Protein AF-A0A7S3X3W8-F1 (afdb_monomer)

Sequence (347 aa):
ASGNVTFPGNADQTTVVTNAFQEPRRARYVRFVVKAWGHCAEPCLRVEVLVAGSEASKIPQQPPAQASSSCVPGSMPVGVQTGVIPDDALTASSVYGEQCAPKLARLHKEGVEGWAPDGGQKESRQEWLQVDLGQELMVVGVQTQGNGECDEYTSEYEVQTSCDLAADFEQVLHASGNVTFPGNADQTTVVTNAFQEPRRARYVRFVVKAWGHCAEPCLRVEVLVAGSEASKIPQQPPAQASSSCVPGSMPVGVQTGVIPDDALTASSVYGEQCAPKLARLHKEGVEGWAPDGGQKESRQEWLQVDLGQELMVVGVQTQGNGECDEYTSEYEVQTSCDLAADFEQVL

Mean predicted aligned error: 14.2 Å

Foldseek 3Di:
DDDFDKDFWDPWFADKDWDFFPAWDWFQKKKWFFFFWDPPFFAFWFKWFKFFLVCVVVQCDVPPLVVPCQPQPQKHWLQLQFCLQPLVQKDWPAFCDPLQGRNQLAAPRAPGFHHAHHPVCVVVLFIKIKGFSVAWFFFWWKKKAGTRPDFAEFQKWFKWFAADPVDDTHTFAWLVRHRMDGIDPTHRDMDITTTVGTDTGRMMMTGGRGIDPPHGYHIRMTIMGRNVCVVVSPDPCVPPCCCNPDPRIDTSQLQRCSQPLVQKDWPAFCDPLQRRNQSHRPRAPGFHHGGHPVCVVVSRIIIMGRSVATGGTGIMMIRGTRPDTIHRRITWMWGHHDPPDDTHTRD

Solvent-accessible surface area (backbone atoms only — not comparable to full-atom values): 17734 Å² total; per-residue (Å²): 134,90,71,86,48,69,44,81,44,28,95,45,20,78,54,74,32,78,47,65,43,84,62,70,40,76,24,19,34,43,32,46,28,42,64,42,44,44,98,89,42,56,51,18,36,8,31,36,46,26,24,39,49,88,45,58,86,68,46,70,56,67,46,79,66,52,72,69,74,51,91,44,83,65,50,32,71,64,25,42,54,55,54,56,40,51,56,86,34,32,41,55,76,51,50,56,45,82,66,18,31,44,65,40,19,23,34,92,46,66,87,34,43,7,23,25,48,23,82,91,50,49,87,70,41,67,40,32,44,34,41,45,66,88,46,78,40,47,34,35,32,37,35,38,21,12,14,40,74,50,82,18,12,27,34,25,28,34,44,31,34,22,74,43,92,92,49,78,68,42,80,42,40,24,61,88,70,36,56,65,37,83,46,27,94,46,22,76,56,75,35,76,47,42,36,58,62,72,39,77,24,18,33,43,32,46,28,40,62,40,41,46,97,93,39,49,53,18,34,8,31,37,46,24,24,38,48,90,43,59,84,68,46,72,59,62,55,87,57,56,76,60,68,50,91,45,82,6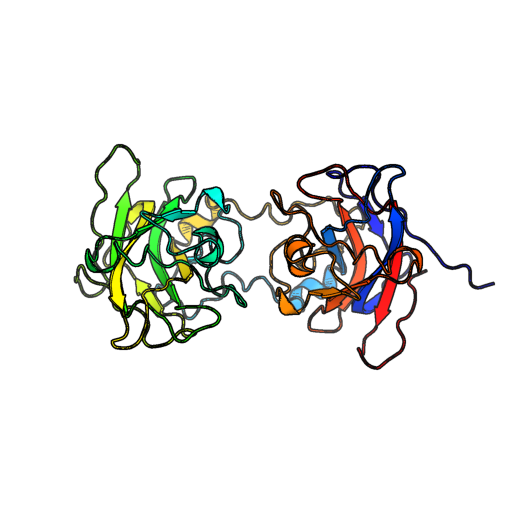8,46,39,75,63,23,44,54,55,52,53,42,52,54,87,35,32,42,56,75,52,50,60,42,83,69,19,31,45,65,44,21,23,37,92,48,69,85,35,45,7,23,24,53,27,82,90,52,49,87,71,43,68,37,33,43,33,41,46,67,88,46,77,40,48,36,35,31,40,36,39,23,14,14,40,73,52,84,19,12,28,32,25,26,31,46,29,36,22,75,46,93,92,52,81,67,44,73,53,101

Structure (mmCIF, N/CA/C/O backbone):
data_AF-A0A7S3X3W8-F1
#
_entry.id   AF-A0A7S3X3W8-F1
#
loop_
_atom_site.group_PDB
_atom_site.id
_atom_site.type_symbol
_atom_site.label_atom_id
_atom_site.label_alt_id
_atom_site.label_comp_id
_atom_site.label_asym_id
_atom_site.label_entity_id
_atom_site.label_seq_id
_atom_site.pdbx_PDB_ins_code
_atom_site.Cartn_x
_atom_site.Cartn_y
_atom_site.Cartn_z
_atom_site.occupancy
_atom_site.B_iso_or_equiv
_atom_site.auth_seq_id
_atom_site.auth_comp_id
_atom_site.auth_asym_id
_atom_site.auth_atom_id
_atom_site.pdbx_PDB_model_num
ATOM 1 N N . ALA A 1 1 ? 16.714 -14.146 -40.079 1.00 32.78 1 ALA A N 1
ATOM 2 C CA . ALA A 1 1 ? 16.989 -12.752 -39.698 1.00 32.78 1 ALA A CA 1
ATOM 3 C C . ALA A 1 1 ? 16.180 -12.488 -38.441 1.00 32.78 1 ALA A C 1
ATOM 5 O O . ALA A 1 1 ? 14.964 -12.411 -38.532 1.00 32.78 1 ALA A O 1
ATOM 6 N N . SER A 1 2 ? 16.829 -12.527 -37.281 1.00 37.44 2 SER A N 1
ATOM 7 C CA . SER A 1 2 ? 16.234 -12.219 -35.980 1.00 37.44 2 SER A CA 1
ATOM 8 C C . SER A 1 2 ? 16.008 -10.710 -35.917 1.00 37.44 2 SER A C 1
ATOM 10 O O . SER A 1 2 ? 16.934 -9.957 -35.627 1.00 37.44 2 SER A O 1
ATOM 12 N N . GLY A 1 3 ? 14.827 -10.260 -36.335 1.00 44.34 3 GLY A N 1
ATOM 13 C CA . GLY A 1 3 ? 14.414 -8.882 -36.100 1.00 44.34 3 GLY A CA 1
ATOM 14 C C . GLY A 1 3 ? 14.073 -8.735 -34.624 1.00 44.34 3 GLY A C 1
ATOM 15 O O . GLY A 1 3 ? 13.311 -9.550 -34.111 1.00 44.34 3 GLY A O 1
ATOM 16 N N . ASN A 1 4 ? 14.648 -7.740 -33.952 1.00 58.91 4 ASN A N 1
ATOM 17 C CA . ASN A 1 4 ? 14.184 -7.333 -32.630 1.00 58.91 4 ASN A CA 1
ATOM 18 C C . ASN A 1 4 ? 12.697 -6.980 -32.740 1.00 58.91 4 ASN A C 1
ATOM 20 O O . ASN A 1 4 ? 12.331 -6.103 -33.525 1.00 58.91 4 ASN A O 1
ATOM 24 N N . VAL A 1 5 ? 11.852 -7.684 -31.991 1.00 76.06 5 VAL A N 1
ATOM 25 C CA . VAL A 1 5 ? 10.419 -7.397 -31.930 1.00 76.06 5 VAL A CA 1
ATOM 26 C C . VAL A 1 5 ? 10.198 -6.365 -30.837 1.00 76.06 5 VAL A C 1
ATOM 28 O O . VAL A 1 5 ? 10.466 -6.621 -29.662 1.00 76.06 5 VAL A O 1
ATOM 31 N N . THR A 1 6 ? 9.735 -5.186 -31.243 1.00 86.81 6 THR A N 1
ATOM 32 C CA . THR A 1 6 ? 9.251 -4.146 -30.339 1.00 86.81 6 THR A CA 1
ATOM 33 C C . THR A 1 6 ? 7.735 -4.237 -30.226 1.00 86.81 6 THR A C 1
ATOM 35 O O . THR A 1 6 ? 7.021 -4.439 -31.210 1.00 86.81 6 THR A O 1
ATOM 38 N N . PHE A 1 7 ? 7.242 -4.099 -29.003 1.00 88.56 7 PHE A N 1
ATOM 39 C CA . PHE A 1 7 ? 5.829 -4.004 -28.696 1.00 88.56 7 PHE A CA 1
ATOM 40 C C . PHE A 1 7 ? 5.400 -2.534 -28.713 1.00 88.56 7 PHE A C 1
ATOM 42 O O . PHE A 1 7 ? 6.119 -1.684 -28.171 1.00 88.56 7 PHE A O 1
ATOM 49 N N . PRO A 1 8 ? 4.233 -2.217 -29.302 1.00 89.50 8 PRO A N 1
ATOM 50 C CA . PRO A 1 8 ? 3.660 -0.888 -29.184 1.00 89.50 8 PRO A CA 1
ATOM 51 C C . PRO A 1 8 ? 3.272 -0.641 -27.725 1.00 89.50 8 PRO A C 1
ATOM 53 O O . PRO A 1 8 ? 2.599 -1.462 -27.096 1.00 89.50 8 PRO A O 1
ATOM 56 N N . GLY A 1 9 ? 3.723 0.484 -27.192 1.00 88.31 9 GLY A N 1
ATOM 57 C CA . GLY A 1 9 ? 3.357 0.980 -25.878 1.00 88.31 9 GLY A CA 1
ATOM 58 C C . GLY A 1 9 ? 2.243 2.008 -25.952 1.00 88.31 9 GLY A C 1
ATOM 59 O O . GLY A 1 9 ? 1.339 1.934 -26.783 1.00 88.31 9 GLY A O 1
ATOM 60 N N . ASN A 1 10 ? 2.301 2.954 -25.031 1.00 90.88 10 ASN A N 1
ATOM 61 C CA . ASN A 1 10 ? 1.254 3.921 -24.774 1.00 90.88 10 ASN A CA 1
ATOM 62 C C . ASN A 1 10 ? 1.359 5.133 -25.716 1.00 90.88 10 ASN A C 1
ATOM 64 O O . ASN A 1 10 ? 2.427 5.453 -26.237 1.00 90.88 10 ASN A O 1
ATOM 68 N N . ALA A 1 11 ? 0.225 5.796 -25.942 1.00 86.38 11 ALA A N 1
ATOM 69 C CA . ALA A 1 11 ? 0.129 7.052 -26.696 1.00 86.38 11 ALA A CA 1
ATOM 70 C C . ALA A 1 11 ? -0.344 8.229 -25.821 1.00 86.38 11 ALA A C 1
ATOM 72 O O . ALA A 1 11 ? -0.460 9.352 -26.308 1.00 86.38 11 ALA A O 1
ATOM 73 N N . ASP A 1 12 ? -0.642 7.947 -24.554 1.00 82.81 12 ASP A N 1
ATOM 74 C CA . ASP A 1 12 ? -1.053 8.879 -23.511 1.00 82.81 12 ASP A CA 1
ATOM 75 C C . ASP A 1 12 ? -0.691 8.282 -22.132 1.00 82.81 12 ASP A C 1
ATOM 77 O O . ASP A 1 12 ? -0.219 7.141 -22.030 1.00 82.81 12 ASP A O 1
ATOM 81 N N . GLN A 1 13 ? -0.923 9.047 -21.066 1.00 81.31 13 GLN A N 1
ATOM 82 C CA . GLN A 1 13 ? -0.591 8.637 -19.699 1.00 81.31 13 GLN A CA 1
ATOM 83 C C . GLN A 1 13 ? -1.588 7.637 -19.063 1.00 81.31 13 GLN A C 1
ATOM 85 O O . GLN A 1 13 ? -1.228 6.907 -18.138 1.00 81.31 13 GLN A O 1
ATOM 9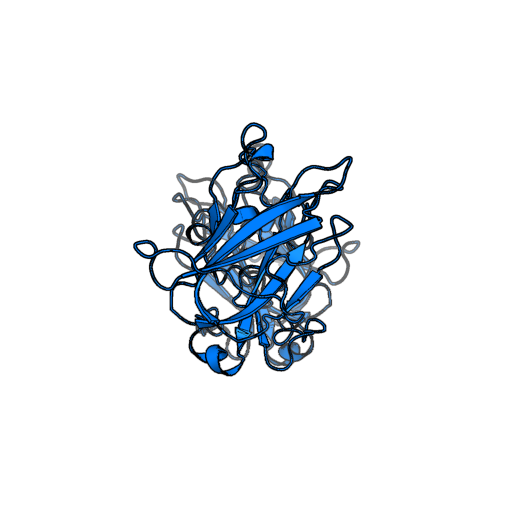0 N N . THR A 1 14 ? -2.849 7.583 -19.519 1.00 78.44 14 THR A N 1
ATOM 91 C CA . THR A 1 14 ? -3.951 6.914 -18.789 1.00 78.44 14 THR A CA 1
ATOM 92 C C . THR A 1 14 ? -4.484 5.647 -19.450 1.00 78.44 14 THR A C 1
ATOM 94 O O . THR A 1 14 ? -5.015 4.778 -18.756 1.00 78.44 14 THR A O 1
ATOM 97 N N . THR A 1 15 ? -4.363 5.497 -20.760 1.00 84.00 15 THR A N 1
ATOM 98 C CA . THR A 1 15 ? -4.892 4.359 -21.505 1.00 84.00 15 THR A CA 1
ATOM 99 C C . THR A 1 15 ? -4.027 3.132 -21.257 1.00 84.00 15 THR A C 1
ATOM 101 O O . THR A 1 15 ? -2.815 3.159 -21.454 1.00 84.00 15 THR A O 1
ATOM 104 N N . VAL A 1 16 ? -4.655 2.023 -20.864 1.00 90.06 16 VAL A N 1
ATOM 105 C CA . VAL A 1 16 ? -3.974 0.729 -20.750 1.00 90.06 16 VAL A CA 1
ATOM 106 C C . VAL A 1 16 ? -3.803 0.115 -22.136 1.00 90.06 16 VAL A C 1
ATOM 108 O O . VAL A 1 16 ? -4.778 -0.116 -22.852 1.00 90.06 16 VAL A O 1
ATOM 111 N N . VAL A 1 17 ? -2.565 -0.214 -22.490 1.00 89.44 17 VAL A N 1
ATOM 112 C CA . VAL A 1 17 ? -2.213 -0.942 -23.711 1.00 89.44 17 VAL A CA 1
ATOM 113 C C . VAL A 1 17 ? -1.927 -2.391 -23.352 1.00 89.44 17 VAL A C 1
ATOM 115 O O . VAL A 1 17 ? -1.202 -2.668 -22.404 1.00 89.44 17 VAL A O 1
ATOM 118 N N . THR A 1 18 ? -2.526 -3.329 -24.086 1.00 91.00 18 THR A N 1
ATOM 119 C CA . THR A 1 18 ? -2.381 -4.772 -23.847 1.00 91.00 18 THR A CA 1
ATOM 120 C C . THR A 1 18 ? -1.711 -5.429 -25.040 1.00 91.00 18 THR A C 1
ATOM 122 O O . THR A 1 18 ? -2.216 -5.320 -26.156 1.00 91.00 18 THR A O 1
ATOM 125 N N . ASN A 1 19 ? -0.633 -6.169 -24.792 1.00 90.50 19 ASN A N 1
ATOM 126 C CA . ASN A 1 19 ? 0.060 -6.951 -25.807 1.00 90.50 19 ASN A CA 1
ATOM 127 C C . ASN A 1 19 ? 0.020 -8.439 -25.447 1.00 90.50 19 ASN A C 1
ATOM 129 O O . ASN A 1 19 ? 0.541 -8.857 -24.413 1.00 90.50 19 ASN A O 1
ATOM 133 N N . ALA A 1 20 ? -0.608 -9.235 -26.315 1.00 88.50 20 ALA A N 1
ATOM 134 C CA . ALA A 1 20 ? -0.589 -10.691 -26.239 1.00 88.50 20 ALA A CA 1
ATOM 135 C C . ALA A 1 20 ? 0.714 -11.224 -26.838 1.00 88.50 20 ALA A C 1
ATOM 137 O O . ALA A 1 20 ? 1.162 -10.733 -27.876 1.00 88.50 20 ALA A O 1
ATOM 138 N N . PHE A 1 21 ? 1.291 -12.259 -26.239 1.00 88.56 21 PHE A N 1
ATOM 139 C CA . PHE A 1 21 ? 2.407 -12.967 -26.858 1.00 88.56 21 PHE A CA 1
ATOM 140 C C . PHE A 1 21 ? 1.878 -13.926 -27.920 1.00 88.56 21 PHE A C 1
ATOM 142 O O . 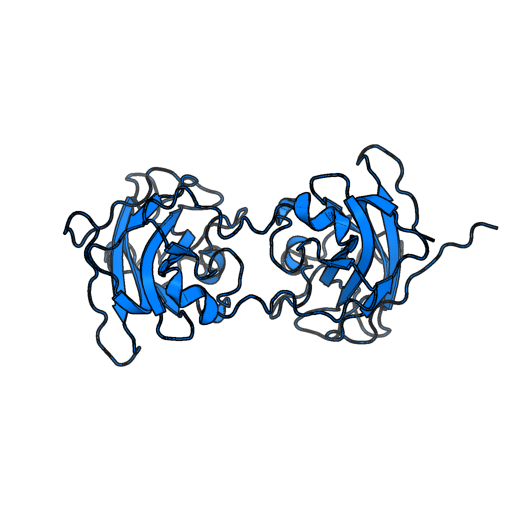PHE A 1 21 ? 0.855 -14.582 -27.714 1.00 88.56 21 PHE A O 1
ATOM 149 N N . GLN A 1 22 ? 2.582 -14.031 -29.050 1.00 82.56 22 GLN A N 1
ATOM 150 C CA . GLN A 1 22 ? 2.231 -15.012 -30.082 1.00 82.56 22 GLN A CA 1
ATOM 151 C C . GLN A 1 22 ? 2.341 -16.439 -29.541 1.00 82.56 22 GLN A C 1
ATOM 153 O O . GLN A 1 22 ? 1.486 -17.282 -29.811 1.00 82.56 22 GLN A O 1
ATOM 158 N N . GLU A 1 23 ? 3.376 -16.684 -28.737 1.00 83.25 23 GLU A N 1
ATOM 159 C CA . GLU A 1 23 ? 3.596 -17.939 -28.035 1.00 83.25 23 GLU A CA 1
ATOM 160 C C . GLU A 1 23 ? 3.742 -17.679 -26.530 1.00 83.25 23 GLU A C 1
ATOM 162 O O . GLU A 1 23 ? 4.561 -16.843 -26.134 1.00 83.25 23 GLU A O 1
ATOM 167 N N . PRO A 1 24 ? 2.996 -18.399 -25.673 1.00 89.12 24 PRO A N 1
ATOM 168 C CA . PRO A 1 24 ? 3.197 -18.348 -24.232 1.00 89.12 24 PRO A CA 1
ATOM 169 C C . PRO A 1 24 ? 4.649 -18.650 -23.844 1.00 89.12 24 PRO A C 1
ATOM 171 O O . PRO A 1 24 ? 5.275 -19.566 -24.383 1.00 89.12 24 PRO A O 1
ATOM 174 N N . ARG A 1 25 ? 5.177 -17.907 -22.874 1.00 90.94 25 ARG A N 1
ATOM 175 C CA . ARG A 1 25 ? 6.545 -18.048 -22.373 1.00 90.94 25 ARG A CA 1
ATOM 176 C C . ARG A 1 25 ? 6.522 -18.512 -20.930 1.00 90.94 25 ARG A C 1
ATOM 178 O O . ARG A 1 25 ? 5.922 -17.872 -20.072 1.00 90.94 25 ARG A O 1
ATOM 185 N N . ARG A 1 26 ? 7.211 -19.613 -20.642 1.00 92.56 26 ARG A N 1
ATOM 186 C CA . ARG A 1 26 ? 7.472 -20.007 -19.258 1.00 92.56 26 ARG A CA 1
ATOM 187 C C . ARG A 1 26 ? 8.576 -19.110 -18.707 1.00 92.56 26 ARG A C 1
ATOM 189 O O . ARG A 1 26 ? 9.664 -19.094 -19.269 1.00 92.56 26 ARG A O 1
ATOM 196 N N . ALA A 1 27 ? 8.285 -18.364 -17.649 1.00 92.19 27 ALA A N 1
ATOM 197 C CA . ALA A 1 27 ? 9.212 -17.393 -17.083 1.00 92.19 27 ALA A CA 1
ATOM 198 C C . ALA A 1 27 ? 8.953 -17.175 -15.592 1.00 92.19 27 ALA A C 1
ATOM 200 O O . ALA A 1 27 ? 7.824 -17.319 -15.124 1.00 92.19 27 ALA A O 1
ATOM 201 N N . ARG A 1 28 ? 9.999 -16.788 -14.863 1.00 92.56 28 ARG A N 1
ATOM 202 C CA . ARG A 1 28 ? 9.908 -16.228 -13.508 1.00 92.56 28 ARG A CA 1
ATOM 203 C C . ARG A 1 28 ? 10.180 -14.726 -13.507 1.00 92.56 28 ARG A C 1
ATOM 205 O O . ARG A 1 28 ? 9.590 -14.008 -12.717 1.00 92.56 28 ARG A O 1
ATOM 212 N N . TYR A 1 29 ? 11.051 -14.254 -14.388 1.00 92.62 29 TYR A N 1
ATOM 213 C CA . TYR A 1 29 ? 11.424 -12.852 -14.498 1.00 92.62 29 TYR A CA 1
ATOM 214 C C . TYR A 1 29 ? 10.912 -12.296 -15.818 1.00 92.62 29 TYR A C 1
ATOM 216 O O . TYR A 1 29 ? 11.143 -12.897 -16.870 1.00 92.62 29 TYR A O 1
ATOM 224 N N . VAL A 1 30 ? 10.244 -11.147 -15.766 1.00 97.06 30 VAL A N 1
ATOM 225 C CA . VAL A 1 30 ? 9.748 -10.429 -16.947 1.00 97.06 30 VAL A CA 1
ATOM 226 C C . VAL A 1 30 ? 10.321 -9.019 -16.932 1.00 97.06 30 VAL A C 1
ATOM 228 O O . VAL A 1 30 ? 10.137 -8.299 -15.955 1.00 97.06 30 VAL A O 1
ATOM 231 N N . ARG A 1 31 ? 11.021 -8.629 -17.999 1.00 96.69 31 ARG A N 1
ATOM 232 C CA . ARG A 1 31 ? 11.588 -7.292 -18.194 1.00 96.69 31 ARG A CA 1
ATOM 233 C C . ARG A 1 31 ? 10.844 -6.525 -19.270 1.00 96.69 31 ARG A C 1
ATOM 235 O O . ARG A 1 31 ? 10.622 -7.053 -20.355 1.00 96.69 31 ARG A O 1
ATOM 242 N N . PHE A 1 32 ? 10.566 -5.264 -18.982 1.00 96.81 32 PHE A N 1
ATOM 243 C CA . PHE A 1 32 ? 10.100 -4.255 -19.919 1.00 96.81 32 PHE A CA 1
ATOM 244 C C . PHE A 1 32 ? 11.282 -3.355 -20.250 1.00 96.81 32 PHE A C 1
ATOM 246 O O . PHE A 1 32 ? 11.714 -2.584 -19.398 1.00 96.81 32 PHE A O 1
ATOM 253 N N . VAL A 1 33 ? 11.836 -3.481 -21.453 1.00 95.31 33 VAL A N 1
ATOM 254 C CA . VAL A 1 33 ? 13.010 -2.716 -21.887 1.00 95.31 33 VAL A CA 1
ATOM 255 C C . VAL A 1 33 ? 12.556 -1.536 -22.735 1.00 95.31 33 VAL A C 1
ATOM 257 O O . VAL A 1 33 ? 12.006 -1.728 -23.818 1.00 95.31 33 VAL A O 1
ATOM 260 N N . VAL A 1 34 ? 12.795 -0.318 -22.266 1.00 93.75 34 VAL A N 1
ATOM 261 C CA . VAL A 1 34 ? 12.340 0.923 -22.907 1.00 93.75 34 VAL A CA 1
ATOM 262 C C . VAL A 1 34 ? 13.083 1.156 -24.223 1.00 93.75 34 VAL A C 1
ATOM 264 O O . VAL A 1 34 ? 14.316 1.175 -24.246 1.00 93.75 34 VAL A O 1
ATOM 267 N N . LYS A 1 35 ? 12.345 1.377 -25.324 1.00 92.56 35 LYS A N 1
ATOM 268 C CA . LYS A 1 35 ? 12.916 1.645 -26.661 1.00 92.56 35 LYS A CA 1
ATOM 269 C C . LYS A 1 35 ? 12.553 3.002 -27.247 1.00 92.56 35 LYS A C 1
ATOM 271 O O . LYS A 1 35 ? 13.387 3.575 -27.955 1.00 92.56 35 LYS A O 1
ATOM 276 N N . ALA A 1 36 ? 11.356 3.506 -26.964 1.00 90.06 36 ALA A N 1
ATOM 277 C CA . ALA A 1 36 ? 10.916 4.841 -27.357 1.00 90.06 36 ALA A CA 1
ATOM 278 C C . ALA A 1 36 ? 9.848 5.381 -26.396 1.00 90.06 36 ALA A C 1
ATOM 280 O O . ALA A 1 36 ? 9.181 4.621 -25.694 1.00 90.06 36 ALA A O 1
ATOM 281 N N . TRP A 1 37 ? 9.684 6.700 -26.379 1.00 89.38 37 TRP A N 1
ATOM 282 C CA . TRP A 1 37 ? 8.721 7.425 -25.547 1.00 89.38 37 TRP A CA 1
ATOM 283 C C . TRP A 1 37 ? 8.154 8.633 -26.306 1.00 89.38 37 TRP A C 1
ATOM 285 O O . TRP A 1 37 ? 8.579 8.932 -27.428 1.00 89.38 37 TRP A O 1
ATOM 295 N N . GLY A 1 38 ? 7.143 9.289 -25.732 1.00 76.19 38 GLY A N 1
ATOM 296 C CA . GLY A 1 38 ? 6.472 10.440 -26.343 1.00 76.19 38 GLY A CA 1
ATOM 297 C C . GLY A 1 38 ? 7.425 11.598 -26.686 1.00 76.19 38 GLY A C 1
ATOM 298 O O . GLY A 1 38 ? 8.377 11.884 -25.967 1.00 76.19 38 GLY A O 1
ATOM 299 N N . HIS A 1 39 ? 7.146 12.306 -27.787 1.00 55.19 39 HIS A N 1
ATOM 300 C CA . HIS A 1 39 ? 8.041 13.306 -28.406 1.00 55.19 39 HIS A CA 1
ATOM 301 C C . HIS A 1 39 ? 8.300 14.572 -27.544 1.00 55.19 39 HIS A C 1
ATOM 303 O O . HIS A 1 39 ? 9.160 15.384 -27.895 1.00 55.19 39 HIS A O 1
ATOM 309 N N . CYS A 1 40 ? 7.572 14.741 -26.432 1.00 55.53 40 CYS A N 1
ATOM 310 C CA . CYS A 1 40 ? 7.704 15.841 -25.466 1.00 55.53 40 CYS A CA 1
ATOM 311 C C . CYS A 1 40 ? 7.811 15.352 -24.004 1.00 55.53 40 CYS A C 1
ATOM 313 O O . CYS A 1 40 ? 7.602 16.152 -23.097 1.00 55.53 40 CYS A O 1
ATOM 315 N N . ALA A 1 41 ? 8.087 14.062 -23.786 1.00 63.59 41 ALA A N 1
ATOM 316 C CA . ALA A 1 41 ? 7.947 13.393 -22.493 1.00 63.59 41 ALA A CA 1
ATOM 317 C C . ALA A 1 41 ? 9.216 12.637 -22.063 1.00 63.59 41 ALA A C 1
ATOM 319 O O . ALA A 1 41 ? 10.127 12.416 -22.863 1.00 63.59 41 ALA A O 1
ATOM 320 N N . GLU A 1 42 ? 9.242 12.212 -20.802 1.00 83.50 42 GLU A N 1
ATOM 321 C CA . GLU A 1 42 ? 10.168 11.219 -20.255 1.00 83.50 42 GLU A CA 1
ATOM 322 C C . GLU A 1 42 ? 9.560 9.801 -20.344 1.00 83.50 42 GLU A C 1
ATOM 324 O O . GLU A 1 42 ? 8.332 9.648 -20.363 1.00 83.50 42 GLU A O 1
ATOM 329 N N . PRO A 1 43 ? 10.378 8.735 -20.454 1.00 88.94 43 PRO A N 1
ATOM 330 C CA . PRO A 1 43 ? 9.860 7.375 -20.443 1.00 88.94 43 PRO A CA 1
ATOM 331 C C . PRO A 1 43 ? 9.335 7.019 -19.052 1.00 88.94 43 PRO A C 1
ATOM 333 O O . PRO A 1 43 ? 10.091 6.994 -18.086 1.00 88.94 43 PRO A O 1
ATOM 336 N N . CYS A 1 44 ? 8.056 6.663 -18.978 1.00 90.44 44 CYS A N 1
ATOM 337 C CA . CYS A 1 44 ? 7.449 6.137 -17.763 1.00 90.44 44 CYS A CA 1
ATOM 338 C C . CYS A 1 44 ? 6.633 4.862 -18.036 1.00 90.44 44 CYS A C 1
ATOM 340 O O . CYS A 1 44 ? 6.085 4.692 -19.134 1.00 90.44 44 CYS A O 1
ATOM 342 N N . LEU A 1 45 ? 6.584 3.955 -17.054 1.00 93.31 45 LEU A N 1
ATOM 343 C CA . LEU A 1 45 ? 5.800 2.721 -17.071 1.00 93.31 45 LEU A CA 1
ATOM 344 C C . LEU A 1 45 ? 5.055 2.478 -15.750 1.00 93.31 45 LEU A C 1
ATOM 346 O O . LEU A 1 45 ? 5.641 2.458 -14.668 1.00 93.31 45 LEU A O 1
ATOM 350 N N . ARG A 1 46 ? 3.776 2.131 -15.874 1.00 94.50 46 ARG A N 1
ATOM 351 C CA . ARG A 1 46 ? 3.010 1.296 -14.940 1.00 94.50 46 ARG A CA 1
ATOM 352 C C . ARG A 1 46 ? 2.642 -0.001 -15.663 1.00 94.50 46 ARG A C 1
ATOM 354 O O . ARG A 1 46 ? 2.263 0.046 -16.832 1.00 94.50 46 ARG A O 1
ATOM 361 N N . VAL A 1 47 ? 2.768 -1.157 -15.013 1.00 96.19 47 VAL A N 1
ATOM 362 C CA . VAL A 1 47 ? 2.690 -2.464 -15.685 1.00 96.19 47 VAL A CA 1
ATOM 363 C C . VAL A 1 47 ? 1.813 -3.482 -14.957 1.00 96.19 47 VAL A C 1
ATOM 365 O O . VAL A 1 47 ? 1.582 -3.401 -13.749 1.00 96.19 47 VAL A O 1
ATOM 368 N N . GLU A 1 48 ? 1.354 -4.472 -15.719 1.00 94.94 48 GLU A N 1
ATOM 369 C CA . GLU A 1 48 ? 0.804 -5.741 -15.238 1.00 94.94 48 GLU A CA 1
ATOM 370 C C . GLU A 1 48 ? 1.297 -6.885 -16.137 1.00 94.94 48 GLU A C 1
ATOM 372 O O . GLU A 1 48 ? 1.502 -6.708 -17.342 1.00 94.94 48 GLU A O 1
ATOM 377 N N . VAL A 1 49 ? 1.491 -8.070 -15.556 1.00 94.75 49 VAL A N 1
ATOM 378 C CA . VAL A 1 49 ? 1.889 -9.280 -16.289 1.00 94.75 49 VAL A CA 1
ATOM 379 C C . VAL A 1 49 ? 0.691 -10.217 -16.374 1.00 94.75 49 VAL A C 1
ATOM 381 O O . VAL A 1 49 ? 0.055 -10.526 -15.368 1.00 94.75 49 VAL A O 1
ATOM 384 N N . LEU A 1 50 ? 0.385 -10.696 -17.580 1.00 92.62 50 LEU A N 1
ATOM 385 C CA . LEU A 1 50 ? -0.711 -11.629 -17.818 1.00 92.62 50 LEU A CA 1
ATOM 386 C C . LEU A 1 50 ? -0.169 -13.052 -17.923 1.00 92.62 50 LEU A C 1
ATOM 388 O O . LEU A 1 50 ? 0.736 -13.329 -18.713 1.00 92.62 50 LEU A O 1
ATOM 392 N N . VAL A 1 51 ? -0.771 -13.980 -17.187 1.00 92.31 51 VAL A N 1
ATOM 393 C CA . VAL A 1 51 ? -0.456 -15.413 -17.264 1.00 92.31 51 VAL A CA 1
ATOM 394 C C . VAL A 1 51 ? -1.660 -16.218 -17.737 1.00 92.31 51 VAL A C 1
ATOM 396 O O . VAL A 1 51 ? -2.801 -15.754 -17.676 1.00 92.31 51 VAL A O 1
ATOM 399 N N . ALA A 1 52 ? -1.418 -17.429 -18.234 1.00 90.25 52 ALA A N 1
ATOM 400 C CA . ALA A 1 52 ? -2.486 -18.343 -18.621 1.00 90.25 52 ALA A CA 1
ATOM 401 C C . ALA A 1 52 ? -3.393 -18.641 -17.415 1.00 90.25 52 ALA A C 1
ATOM 403 O O . ALA A 1 52 ? -2.906 -18.911 -16.322 1.00 90.25 52 ALA A O 1
ATOM 404 N N . GLY A 1 53 ? -4.712 -18.667 -17.605 1.00 81.81 53 GLY A N 1
ATOM 405 C CA . GLY A 1 53 ? -5.675 -18.919 -16.527 1.00 81.81 53 GLY A CA 1
ATOM 406 C C . GLY A 1 53 ? -5.516 -20.291 -15.859 1.00 81.81 53 GLY A C 1
ATOM 407 O O . GLY A 1 53 ? -5.919 -20.475 -14.715 1.00 81.81 53 GLY A O 1
ATOM 408 N N . SER A 1 54 ? -4.862 -21.249 -16.524 1.00 84.06 54 SER A N 1
ATOM 409 C CA . SER A 1 54 ? -4.454 -22.524 -15.916 1.00 84.06 54 SER A CA 1
ATOM 410 C C . SER A 1 54 ? -3.438 -22.365 -14.779 1.00 84.06 54 SER A C 1
ATOM 412 O O . SER A 1 54 ? -3.270 -23.278 -13.977 1.00 84.06 54 SER A O 1
ATOM 414 N N . GLU A 1 55 ? -2.760 -21.221 -14.697 1.00 83.06 55 GLU A N 1
ATOM 415 C CA . GLU A 1 55 ? -1.773 -20.898 -13.668 1.00 83.06 55 GLU A CA 1
ATOM 416 C C . GLU A 1 55 ? -2.406 -20.262 -12.416 1.00 83.06 55 GLU A C 1
ATOM 418 O O . GLU A 1 55 ? -1.703 -20.014 -11.436 1.00 83.06 55 GLU A O 1
ATOM 423 N N . ALA A 1 56 ? -3.730 -20.052 -12.400 1.00 74.00 56 ALA A N 1
ATOM 424 C CA . ALA A 1 56 ? -4.453 -19.390 -11.308 1.00 74.00 56 ALA A CA 1
ATOM 425 C C . ALA A 1 56 ? -4.221 -20.005 -9.924 1.00 74.00 56 ALA A C 1
ATOM 427 O O . ALA A 1 56 ? -4.230 -19.304 -8.917 1.00 74.00 56 ALA A O 1
ATOM 428 N N . SER A 1 57 ? -4.032 -21.324 -9.861 1.00 72.38 57 SER A N 1
ATOM 429 C CA . SER A 1 57 ? -3.771 -22.031 -8.606 1.00 72.38 57 SER A CA 1
ATOM 430 C C . SER A 1 57 ? -2.335 -21.879 -8.108 1.00 72.38 57 SER A C 1
ATOM 432 O O . SER A 1 57 ? -2.060 -22.229 -6.965 1.00 72.38 57 SER A O 1
ATOM 434 N N . LYS A 1 58 ? -1.411 -21.463 -8.981 1.00 74.06 58 LYS A N 1
ATOM 435 C CA . LYS A 1 58 ? 0.004 -21.298 -8.650 1.00 74.06 58 LYS A CA 1
ATOM 436 C C . LYS A 1 58 ? 0.286 -19.887 -8.191 1.00 74.06 58 LYS A C 1
ATOM 438 O O . LYS A 1 58 ? 1.018 -19.740 -7.220 1.00 74.06 58 LYS A O 1
ATOM 443 N N . ILE A 1 59 ? -0.259 -18.873 -8.875 1.00 66.50 59 ILE A N 1
ATOM 444 C CA . ILE A 1 59 ? -0.150 -17.483 -8.414 1.00 66.50 59 ILE A CA 1
ATOM 445 C C . ILE A 1 59 ? -0.539 -17.492 -6.942 1.00 66.50 59 ILE A C 1
ATOM 447 O O . ILE A 1 59 ? -1.576 -18.092 -6.632 1.00 66.50 59 ILE A O 1
ATOM 451 N N . PRO A 1 60 ? 0.280 -16.911 -6.043 1.00 51.75 60 PRO A N 1
ATOM 452 C CA . PRO A 1 60 ? -0.164 -16.687 -4.686 1.00 51.75 60 PRO A CA 1
ATOM 453 C C . PRO A 1 60 ? -1.483 -15.950 -4.837 1.00 51.75 60 PRO A C 1
ATOM 455 O O . PRO A 1 60 ? -1.496 -14.792 -5.237 1.00 51.75 60 PRO A O 1
ATOM 458 N N . GLN A 1 61 ? -2.615 -16.632 -4.642 1.00 45.19 61 GLN A N 1
ATOM 459 C CA . GLN A 1 61 ? -3.876 -15.920 -4.555 1.00 45.19 61 GLN A CA 1
ATOM 460 C C . GLN A 1 61 ? -3.583 -14.830 -3.538 1.00 45.19 61 GLN A C 1
ATOM 462 O O . GLN A 1 61 ? -2.915 -15.143 -2.544 1.00 45.19 61 GLN A O 1
ATOM 467 N N . GLN A 1 62 ? -3.991 -13.577 -3.796 1.00 41.03 62 GLN A N 1
ATOM 468 C CA . GLN A 1 62 ? -4.148 -12.640 -2.689 1.00 41.03 62 GLN A CA 1
ATOM 469 C C . GLN A 1 62 ? -4.840 -13.488 -1.643 1.00 41.03 62 GLN A C 1
ATOM 471 O O . GLN A 1 62 ? -5.904 -14.032 -1.978 1.00 41.03 62 GLN A O 1
ATOM 476 N N . PRO A 1 63 ? -4.134 -13.836 -0.556 1.00 31.28 63 PRO A N 1
ATOM 477 C CA . PRO A 1 63 ? -4.428 -15.104 0.071 1.00 31.28 63 PRO A CA 1
ATOM 478 C C . PRO A 1 63 ? -5.904 -15.046 0.414 1.00 31.28 63 PRO A C 1
ATOM 480 O O . PRO A 1 63 ? -6.283 -13.953 0.824 1.00 31.28 63 PRO A O 1
ATOM 483 N N . PRO A 1 64 ? -6.743 -16.056 0.118 1.00 28.66 64 PRO A N 1
ATOM 484 C CA . PRO A 1 64 ? -8.192 -15.874 0.030 1.00 28.66 64 PRO A CA 1
ATOM 485 C C . PRO A 1 64 ? -8.684 -15.305 1.346 1.00 28.66 64 PRO A C 1
ATOM 487 O O . PRO A 1 64 ? -8.834 -16.107 2.255 1.00 28.66 64 PRO A O 1
ATOM 490 N N . ALA A 1 65 ? -8.778 -13.969 1.469 1.00 36.25 65 ALA A N 1
ATOM 491 C CA . ALA A 1 65 ? -8.425 -13.279 2.717 1.00 36.25 65 ALA A CA 1
ATOM 492 C C . ALA A 1 65 ? -7.677 -14.220 3.681 1.00 36.25 65 ALA A C 1
ATOM 494 O O . ALA A 1 65 ? -8.396 -14.788 4.503 1.00 36.25 65 ALA A O 1
ATOM 495 N N . GLN A 1 66 ? -6.360 -14.527 3.507 1.00 29.67 66 GLN A N 1
ATOM 496 C CA . GLN A 1 66 ? -5.704 -15.619 4.270 1.00 29.67 66 GLN A CA 1
ATOM 497 C C . GLN A 1 66 ? -6.228 -15.464 5.658 1.00 29.67 66 GLN A C 1
ATOM 499 O O . GLN A 1 66 ? -6.101 -14.371 6.211 1.00 29.67 66 GLN A O 1
ATOM 504 N N . ALA A 1 67 ? -6.905 -16.508 6.137 1.00 32.88 67 ALA A N 1
ATOM 505 C CA . ALA A 1 67 ? -7.238 -16.620 7.528 1.00 32.88 67 ALA A CA 1
ATOM 506 C C . ALA A 1 67 ? -5.913 -16.332 8.218 1.00 32.88 67 ALA A C 1
ATOM 508 O O . ALA A 1 67 ? -5.007 -17.164 8.195 1.00 32.88 67 ALA A O 1
ATOM 509 N N . SER A 1 68 ? -5.763 -15.091 8.671 1.00 33.03 68 SER A N 1
ATOM 510 C CA . SER A 1 68 ? -4.497 -14.477 9.036 1.00 33.03 68 SER A CA 1
ATOM 511 C C . SER A 1 68 ? -4.204 -14.958 10.435 1.00 33.03 68 SER A C 1
ATOM 513 O O . SER A 1 68 ? -4.224 -14.152 11.349 1.00 33.03 68 SER A O 1
ATOM 515 N N . SER A 1 69 ? -4.259 -16.283 10.631 1.00 36.53 69 SER A N 1
ATOM 516 C CA . SER A 1 69 ? -4.857 -16.879 11.822 1.00 36.53 69 SER A CA 1
ATOM 517 C C . SER A 1 69 ? -5.864 -15.905 12.438 1.00 36.53 69 SER A C 1
ATOM 519 O O . SER A 1 69 ? -5.586 -15.369 13.506 1.00 36.53 69 SER A O 1
ATOM 521 N N . SER A 1 70 ? -6.916 -15.504 11.700 1.00 39.12 70 SER A N 1
ATOM 522 C CA . SER A 1 70 ? -7.832 -14.507 12.252 1.00 39.12 70 SER A CA 1
ATOM 523 C C . SER A 1 70 ? -8.351 -15.093 13.555 1.00 39.12 70 SER A C 1
ATOM 525 O O . SER A 1 70 ? -9.108 -16.066 13.559 1.00 39.12 70 SER A O 1
ATOM 527 N N . CYS A 1 71 ? -7.921 -14.511 14.671 1.00 52.25 71 CYS A N 1
ATOM 528 C CA . CYS A 1 71 ? -8.448 -14.820 15.989 1.00 52.25 71 CYS A CA 1
ATOM 529 C C . CYS A 1 71 ? -9.941 -14.449 16.070 1.00 52.25 71 CYS A C 1
ATOM 531 O O . CYS A 1 71 ? -10.580 -14.712 17.085 1.00 52.25 71 CYS A O 1
ATOM 533 N N . VAL A 1 72 ? -10.495 -13.850 15.003 1.00 66.75 72 VAL A N 1
ATOM 534 C CA . VAL A 1 72 ? -11.892 -13.475 14.818 1.00 66.75 72 VAL A CA 1
ATOM 535 C C . VAL A 1 72 ? -12.519 -14.354 13.718 1.00 66.75 72 VAL A C 1
ATOM 537 O O . VAL A 1 72 ? -12.503 -14.003 12.536 1.00 66.75 72 VAL A O 1
ATOM 540 N N . PRO A 1 73 ? -13.070 -15.531 14.064 1.00 74.88 73 PRO A N 1
ATOM 541 C CA . PRO A 1 73 ? -13.698 -16.425 13.096 1.00 74.88 73 PRO A CA 1
ATOM 542 C C . PRO A 1 73 ? -14.725 -15.714 12.205 1.00 74.88 73 PRO A C 1
ATOM 544 O O . PRO A 1 73 ? -15.620 -15.028 12.693 1.00 74.88 73 PRO A O 1
ATOM 547 N N . GLY A 1 74 ? -14.612 -15.912 10.890 1.00 80.50 74 GLY A N 1
ATOM 548 C CA . GLY A 1 74 ? -15.543 -15.339 9.915 1.00 80.50 74 GLY A CA 1
ATOM 549 C C . GLY A 1 74 ? -15.332 -13.853 9.620 1.00 80.50 74 GLY A C 1
ATOM 550 O O . GLY A 1 74 ? -16.241 -13.234 9.073 1.00 80.50 74 GLY A O 1
ATOM 551 N N . SER A 1 75 ? -14.179 -13.274 9.966 1.00 85.12 75 SER A N 1
ATOM 552 C CA . SER A 1 75 ? -13.796 -11.922 9.549 1.00 85.12 75 SER A CA 1
ATOM 553 C C . SER A 1 75 ? -12.993 -11.910 8.244 1.00 85.12 75 SER A C 1
ATOM 555 O O . SER A 1 75 ? -12.401 -12.916 7.856 1.00 85.12 75 SER A O 1
ATOM 557 N N . MET A 1 76 ? -12.906 -10.742 7.611 1.00 85.00 76 MET A N 1
ATOM 558 C CA . MET A 1 76 ? -12.014 -10.468 6.481 1.00 85.00 76 MET A CA 1
ATOM 559 C C . MET A 1 76 ? -11.421 -9.052 6.583 1.00 85.00 76 MET A C 1
ATOM 561 O O . MET A 1 76 ? -12.069 -8.185 7.176 1.00 85.00 76 MET A O 1
ATOM 565 N N . PRO A 1 77 ? -10.226 -8.798 6.021 1.00 87.25 77 PRO A N 1
ATOM 566 C CA . PRO A 1 77 ? -9.662 -7.456 5.943 1.00 87.25 77 PRO A CA 1
ATOM 567 C C . PRO A 1 77 ? -10.477 -6.578 4.990 1.00 87.25 77 PRO A C 1
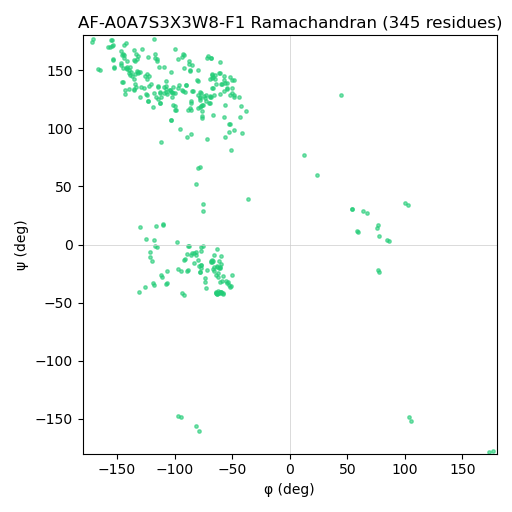ATOM 569 O O . PRO A 1 77 ? -11.001 -7.058 3.982 1.00 87.25 77 PRO A O 1
ATOM 572 N N . VAL A 1 78 ? -10.572 -5.285 5.302 1.00 87.25 78 VAL A N 1
ATOM 573 C CA . VAL A 1 78 ? -11.239 -4.301 4.437 1.00 87.25 78 VAL A CA 1
ATOM 574 C C . VAL A 1 78 ? -10.349 -3.866 3.266 1.00 87.25 78 VAL A C 1
ATOM 576 O O . VAL A 1 78 ? -10.852 -3.368 2.262 1.00 87.25 78 VAL A O 1
ATOM 579 N N . GLY A 1 79 ? -9.036 -4.091 3.374 1.00 83.31 79 GLY A N 1
ATOM 580 C CA . GLY A 1 79 ? -8.067 -3.845 2.310 1.00 83.31 79 GLY A CA 1
ATOM 581 C C . GLY A 1 79 ? -7.304 -2.532 2.471 1.00 83.31 79 GLY A C 1
ATOM 582 O O . GLY A 1 79 ? -6.968 -1.877 1.479 1.00 83.31 79 GLY A O 1
ATOM 583 N N . VAL A 1 80 ? -6.996 -2.154 3.716 1.00 88.50 80 VAL A N 1
ATOM 584 C CA . VAL A 1 80 ? -5.976 -1.137 4.004 1.00 88.50 80 VAL A CA 1
ATOM 585 C C . VAL A 1 80 ? -4.606 -1.637 3.548 1.00 88.50 80 VAL A C 1
ATOM 587 O O . VAL A 1 80 ? -3.873 -0.896 2.900 1.00 88.50 80 VAL A O 1
ATOM 590 N N . GLN A 1 81 ? -4.271 -2.904 3.786 1.00 85.94 81 GLN A N 1
ATOM 591 C CA . GLN A 1 81 ? -3.023 -3.495 3.300 1.00 85.94 81 GLN A CA 1
ATOM 592 C C . GLN A 1 81 ? -2.922 -3.452 1.768 1.00 85.94 81 GLN A C 1
ATOM 594 O O . GLN A 1 81 ? -1.865 -3.182 1.208 1.00 85.94 81 GLN A O 1
ATOM 599 N N . THR A 1 82 ? -4.030 -3.722 1.079 1.00 73.69 82 THR A N 1
ATOM 600 C CA . THR A 1 82 ? -4.032 -4.053 -0.356 1.00 73.69 82 THR A CA 1
ATOM 601 C C . THR A 1 82 ? -4.355 -2.860 -1.251 1.00 73.69 82 THR A C 1
ATOM 603 O O . THR A 1 82 ? -4.469 -3.010 -2.464 1.00 73.69 82 THR A O 1
ATOM 606 N N . GLY A 1 83 ? -4.555 -1.675 -0.666 1.00 73.75 83 GLY A N 1
ATOM 607 C CA . GLY A 1 83 ? -4.878 -0.457 -1.412 1.00 73.75 83 GLY A CA 1
ATOM 608 C C . GLY A 1 83 ? -6.330 -0.355 -1.884 1.00 73.75 83 GLY A C 1
ATOM 609 O O . GLY A 1 83 ? -6.652 0.579 -2.609 1.00 73.75 83 GLY A O 1
ATOM 610 N N . VAL A 1 84 ? -7.214 -1.277 -1.477 1.00 79.56 84 VAL A N 1
ATOM 611 C CA . VAL A 1 84 ? -8.666 -1.156 -1.730 1.00 79.56 84 VAL A CA 1
ATOM 612 C C . VAL A 1 84 ? -9.207 0.099 -1.052 1.00 79.56 84 VAL A C 1
ATOM 614 O O . VAL A 1 84 ? -9.990 0.840 -1.642 1.00 79.56 84 VAL A O 1
ATOM 617 N N . ILE A 1 85 ? -8.752 0.356 0.175 1.00 80.94 85 ILE A N 1
ATOM 618 C CA . ILE A 1 85 ? -8.931 1.653 0.820 1.00 80.94 85 ILE A CA 1
ATOM 619 C C . ILE A 1 85 ? -7.905 2.625 0.212 1.00 80.94 85 ILE A C 1
ATOM 621 O O . ILE A 1 85 ? -6.705 2.351 0.335 1.00 80.94 85 ILE A O 1
ATOM 625 N N . PRO A 1 86 ? -8.322 3.732 -0.433 1.00 78.62 86 PRO A N 1
ATOM 626 C CA . PRO A 1 86 ? -7.411 4.679 -1.083 1.00 78.62 86 PRO A CA 1
ATOM 627 C C . PRO A 1 86 ? -6.563 5.456 -0.065 1.00 78.62 86 PRO A C 1
ATOM 629 O O . PRO A 1 86 ? -6.907 5.518 1.111 1.00 78.62 86 PRO A O 1
ATOM 632 N N . ASP A 1 87 ? -5.445 6.042 -0.503 1.00 80.50 87 ASP A N 1
ATOM 633 C CA . ASP A 1 87 ? -4.516 6.764 0.388 1.00 80.50 87 ASP A CA 1
ATOM 634 C C . ASP A 1 87 ? -5.207 7.916 1.139 1.00 80.50 87 ASP A C 1
ATOM 636 O O . ASP A 1 87 ? -5.031 8.040 2.349 1.00 80.50 87 ASP A O 1
ATOM 640 N N . ASP A 1 88 ? -6.069 8.677 0.460 1.00 84.88 88 ASP A N 1
ATOM 641 C CA . ASP A 1 88 ? -6.810 9.808 1.044 1.00 84.88 88 ASP A CA 1
ATOM 642 C C . ASP A 1 88 ? -7.845 9.392 2.102 1.00 84.88 88 ASP A C 1
ATOM 644 O O . ASP A 1 88 ? -8.340 10.226 2.862 1.00 84.88 88 ASP A O 1
ATOM 648 N N . ALA A 1 89 ? -8.182 8.101 2.174 1.00 89.12 89 ALA A N 1
ATOM 649 C CA . ALA A 1 89 ? -9.049 7.568 3.218 1.00 89.12 89 ALA A CA 1
ATOM 650 C C . ALA A 1 89 ? -8.298 7.295 4.534 1.00 89.12 89 ALA A C 1
ATOM 652 O O . ALA A 1 89 ? -8.933 6.977 5.543 1.00 89.12 89 ALA A O 1
ATOM 653 N N . LEU A 1 90 ? -6.966 7.431 4.552 1.00 97.12 90 LEU A N 1
ATOM 654 C CA . LEU A 1 90 ? -6.155 7.381 5.763 1.00 97.12 90 LEU A CA 1
ATOM 655 C C . LEU A 1 90 ? -5.789 8.808 6.178 1.00 97.12 90 LEU A C 1
ATOM 657 O O . LEU A 1 90 ? -5.125 9.542 5.453 1.00 97.12 90 LEU A O 1
ATOM 661 N N . THR A 1 91 ? -6.203 9.201 7.378 1.00 97.25 91 THR A N 1
ATOM 662 C CA . THR A 1 91 ? -5.939 10.534 7.948 1.00 97.25 91 THR A CA 1
ATOM 663 C C . THR A 1 91 ? -5.448 10.400 9.383 1.00 97.25 91 THR A C 1
ATOM 665 O O . THR A 1 91 ? -5.588 9.339 9.982 1.00 97.25 91 THR A O 1
ATOM 668 N N . ALA A 1 92 ? -4.862 11.448 9.956 1.00 98.06 92 ALA A N 1
ATOM 669 C CA . ALA A 1 92 ? -4.381 11.420 11.335 1.00 98.06 92 ALA A CA 1
ATOM 670 C C . ALA A 1 92 ? -4.557 12.768 12.038 1.00 98.06 92 ALA A C 1
ATOM 672 O O . ALA A 1 92 ? -4.751 13.793 11.383 1.00 98.06 92 ALA A O 1
ATOM 673 N N . SER A 1 93 ? -4.463 12.762 13.369 1.00 97.75 93 SER A N 1
ATOM 674 C CA . SER A 1 93 ? -4.461 13.978 14.194 1.00 97.75 93 SER A CA 1
ATOM 675 C C . SER A 1 93 ? -3.245 14.862 13.927 1.00 97.75 93 SER A C 1
ATOM 677 O O . SER A 1 93 ? -3.356 16.085 13.870 1.00 97.75 93 SER A O 1
ATOM 679 N N . SER A 1 94 ? -2.089 14.227 13.769 1.00 97.50 94 SER A N 1
ATOM 680 C CA . SER A 1 94 ? -0.802 14.845 13.487 1.00 97.50 94 SER A CA 1
ATOM 681 C C . SER A 1 94 ? 0.128 13.818 12.841 1.00 97.50 94 SER A C 1
ATOM 683 O O . SER A 1 94 ? -0.195 12.627 12.755 1.00 97.50 94 SER A O 1
ATOM 685 N N . VAL A 1 95 ? 1.270 14.285 12.345 1.00 96.50 95 VAL A N 1
ATOM 686 C CA . VAL A 1 95 ? 2.252 13.456 11.647 1.00 96.50 95 VAL A CA 1
ATOM 687 C C . VAL A 1 95 ? 3.650 13.949 12.019 1.00 96.50 95 VAL A C 1
ATOM 689 O O . VAL A 1 95 ? 3.887 15.153 11.968 1.00 96.50 95 VAL A O 1
ATOM 692 N N . TYR A 1 96 ? 4.561 13.039 12.374 1.00 94.44 96 TYR A N 1
ATOM 693 C CA . TYR A 1 96 ? 5.961 13.367 12.684 1.00 94.44 96 TYR A CA 1
ATOM 694 C C . TYR A 1 96 ? 6.721 13.957 11.482 1.00 94.44 96 TYR A C 1
ATOM 696 O O . TYR A 1 96 ? 7.451 14.937 11.617 1.00 94.44 96 TYR A O 1
ATOM 704 N N . GLY A 1 97 ? 6.528 13.377 10.296 1.00 91.56 97 GLY A N 1
ATOM 705 C CA . GLY A 1 97 ? 7.140 13.802 9.038 1.00 91.56 97 GLY A CA 1
ATOM 706 C C . GLY A 1 97 ? 6.540 13.068 7.838 1.00 91.56 97 GLY A C 1
ATOM 707 O O . GLY A 1 97 ? 5.688 12.195 7.998 1.00 91.56 97 GLY A O 1
ATOM 708 N N . GLU A 1 98 ? 6.967 13.404 6.621 1.00 89.56 98 GLU A N 1
ATOM 709 C CA . GLU A 1 98 ? 6.431 12.789 5.393 1.00 89.56 98 GLU A CA 1
ATOM 710 C C . GLU A 1 98 ? 6.646 11.270 5.343 1.00 89.56 98 GLU A C 1
ATOM 712 O O . GLU A 1 98 ? 5.785 10.538 4.848 1.00 89.56 98 GLU A O 1
ATOM 717 N N . GLN A 1 99 ? 7.745 10.789 5.927 1.00 88.38 99 GLN A N 1
ATOM 718 C CA . GLN A 1 99 ? 8.057 9.366 6.063 1.00 88.38 99 GLN A CA 1
ATOM 719 C C . GLN A 1 99 ? 7.114 8.621 7.024 1.00 88.38 99 GLN A C 1
ATOM 721 O O . GLN A 1 99 ? 7.040 7.395 6.977 1.00 88.38 99 GLN A O 1
ATOM 726 N N . CYS A 1 100 ? 6.344 9.359 7.832 1.00 93.38 100 CYS A N 1
ATOM 727 C CA . CYS A 1 100 ? 5.341 8.829 8.751 1.00 93.38 100 CYS A CA 1
ATOM 728 C C . CYS A 1 100 ? 3.898 9.161 8.310 1.00 93.38 100 CYS A C 1
ATOM 730 O O . CYS A 1 100 ? 2.975 9.170 9.130 1.00 93.38 100 CYS A O 1
ATOM 732 N N . ALA A 1 101 ? 3.682 9.538 7.043 1.00 93.12 101 ALA A N 1
ATOM 733 C CA . ALA A 1 101 ? 2.369 9.963 6.564 1.00 93.12 101 ALA A CA 1
ATOM 734 C C . ALA A 1 101 ? 1.305 8.849 6.706 1.00 93.12 101 ALA A C 1
ATOM 736 O O . ALA A 1 101 ? 1.616 7.676 6.499 1.00 93.12 101 ALA A O 1
ATOM 737 N N . PRO A 1 102 ? 0.017 9.177 6.948 1.00 95.56 102 PRO A N 1
ATOM 738 C CA . PRO A 1 102 ? -1.042 8.181 7.159 1.00 95.56 102 PRO A CA 1
ATOM 739 C C . PRO A 1 102 ? -1.139 7.100 6.070 1.00 95.56 102 PRO A C 1
ATOM 741 O O . PRO A 1 102 ? -1.338 5.930 6.380 1.00 95.56 102 PRO A O 1
ATOM 744 N N . LYS A 1 103 ? -0.905 7.450 4.797 1.00 91.38 103 LYS A N 1
ATOM 745 C CA . LYS A 1 103 ? -0.874 6.514 3.651 1.00 91.38 103 LYS A CA 1
ATOM 746 C C . LYS A 1 103 ? 0.213 5.426 3.725 1.00 91.38 103 LYS A C 1
ATOM 748 O O . LYS A 1 103 ? 0.220 4.467 2.942 1.00 91.38 103 LYS A O 1
ATOM 753 N N . LEU A 1 104 ? 1.182 5.589 4.620 1.00 92.31 104 LEU A N 1
ATOM 754 C CA . LEU A 1 104 ? 2.262 4.637 4.865 1.00 92.31 104 LEU A CA 1
ATOM 755 C C . LEU A 1 104 ? 1.900 3.637 5.970 1.00 92.31 104 LEU A C 1
ATOM 757 O O . LEU A 1 104 ? 2.509 2.576 6.040 1.00 92.31 104 LEU A O 1
ATOM 761 N N . ALA A 1 105 ? 0.838 3.890 6.741 1.00 96.81 105 ALA A N 1
ATOM 762 C CA . ALA A 1 105 ? 0.353 3.039 7.827 1.00 96.81 105 ALA A CA 1
ATOM 763 C C . ALA A 1 105 ? -0.392 1.776 7.363 1.00 96.81 105 ALA A C 1
ATOM 765 O O . ALA A 1 105 ? -1.289 1.292 8.049 1.00 96.81 105 ALA A O 1
ATOM 766 N N . ARG A 1 106 ? -0.072 1.236 6.189 1.00 94.75 106 ARG A N 1
ATOM 767 C CA . ARG A 1 106 ? -0.715 0.026 5.664 1.00 94.75 106 ARG A CA 1
ATOM 768 C C . ARG A 1 106 ? -0.004 -1.202 6.228 1.00 94.75 106 ARG A C 1
ATOM 770 O O . ARG A 1 106 ? 1.225 -1.248 6.204 1.00 94.75 106 ARG A O 1
ATOM 777 N N . LEU A 1 107 ? -0.759 -2.180 6.737 1.00 89.56 107 LEU A N 1
ATOM 778 C CA . LEU A 1 107 ? -0.199 -3.445 7.236 1.00 89.56 107 LEU A CA 1
ATOM 779 C C . LEU A 1 107 ? 0.755 -4.066 6.197 1.00 89.56 107 LEU A C 1
ATOM 781 O O . LEU A 1 107 ? 0.484 -3.993 5.001 1.00 89.56 107 LEU A O 1
ATOM 785 N N . HIS A 1 108 ? 1.865 -4.660 6.639 1.00 84.75 108 HIS A N 1
ATOM 786 C CA . HIS A 1 108 ? 2.901 -5.287 5.801 1.00 84.75 108 HIS A CA 1
ATOM 787 C C . HIS A 1 108 ? 3.590 -4.387 4.761 1.00 84.75 108 HIS A C 1
ATOM 789 O O . HIS A 1 108 ? 4.293 -4.893 3.887 1.00 84.75 108 HIS A O 1
ATOM 795 N N . LYS A 1 109 ? 3.411 -3.064 4.815 1.00 80.12 109 LYS A N 1
ATOM 796 C CA . LYS A 1 109 ? 4.160 -2.150 3.950 1.00 80.12 109 LYS A CA 1
ATOM 797 C C . LYS A 1 109 ? 5.587 -2.014 4.477 1.00 80.12 109 LYS A C 1
ATOM 799 O O . LYS A 1 109 ? 5.774 -1.485 5.570 1.00 80.12 109 LYS A O 1
ATOM 804 N N . GLU A 1 110 ? 6.554 -2.546 3.739 1.00 79.00 110 GLU A N 1
ATOM 805 C CA . GLU A 1 110 ? 7.981 -2.541 4.091 1.00 79.00 110 GLU A CA 1
ATOM 806 C C . GLU A 1 110 ? 8.708 -1.336 3.464 1.00 79.00 110 GLU A C 1
ATOM 808 O O . GLU A 1 110 ? 8.194 -0.708 2.531 1.00 79.00 110 GLU A O 1
ATOM 813 N N . GLY A 1 111 ? 9.891 -0.993 3.988 1.00 76.75 111 GLY A N 1
ATOM 814 C CA . GLY A 1 111 ? 10.687 0.151 3.509 1.00 76.75 111 GLY A CA 1
ATOM 815 C C . GLY A 1 111 ? 9.994 1.504 3.706 1.00 76.75 111 GLY A C 1
ATOM 816 O O . GLY A 1 111 ? 10.122 2.404 2.872 1.00 76.75 111 GLY A O 1
ATOM 817 N N . VAL A 1 112 ? 9.145 1.586 4.734 1.00 82.38 112 VAL A N 1
ATOM 818 C CA . VAL A 1 112 ? 8.460 2.796 5.195 1.00 82.38 112 VAL A CA 1
ATOM 819 C C . VAL A 1 112 ? 8.334 2.743 6.710 1.00 82.38 112 VAL A C 1
ATOM 821 O O . VAL A 1 112 ? 8.182 1.663 7.285 1.00 82.38 112 VAL A O 1
ATOM 824 N N . GLU A 1 113 ? 8.290 3.904 7.357 1.00 88.62 113 GLU A N 1
ATOM 825 C CA . GLU A 1 113 ? 8.165 3.936 8.811 1.00 88.62 113 GLU A CA 1
ATOM 826 C C . GLU A 1 113 ? 6.759 3.570 9.295 1.00 88.62 113 GLU A C 1
ATOM 828 O O . GLU A 1 113 ? 6.636 2.991 10.360 1.00 88.62 113 GLU A O 1
ATOM 833 N N . GLY A 1 114 ? 5.700 3.822 8.519 1.00 93.75 114 GLY A N 1
ATOM 834 C CA . GLY A 1 114 ? 4.305 3.651 8.955 1.00 93.75 114 GLY A CA 1
ATOM 835 C C . GLY A 1 114 ? 3.664 5.000 9.277 1.00 93.75 114 GLY A C 1
ATOM 836 O O . GLY A 1 114 ? 4.000 5.990 8.639 1.00 93.75 114 GLY A O 1
ATOM 837 N N . TRP A 1 115 ? 2.732 5.064 10.231 1.00 97.94 115 TRP A N 1
ATOM 838 C CA . TRP A 1 115 ? 2.297 6.344 10.804 1.00 97.94 115 TRP A CA 1
ATOM 839 C C . TRP A 1 115 ? 2.819 6.532 12.221 1.00 97.94 115 TRP A C 1
ATOM 841 O O . TRP A 1 115 ? 2.653 5.651 13.063 1.00 97.94 115 TRP A O 1
ATOM 851 N N . ALA A 1 116 ? 3.350 7.725 12.480 1.00 96.94 116 ALA A N 1
ATOM 852 C CA . ALA A 1 116 ? 3.771 8.195 13.788 1.00 96.94 116 ALA A CA 1
ATOM 853 C C . ALA A 1 116 ? 3.257 9.631 14.014 1.00 96.94 116 ALA A C 1
ATOM 855 O O . ALA A 1 116 ? 3.300 10.456 13.088 1.00 96.94 116 ALA A O 1
ATOM 856 N N . PRO A 1 117 ? 2.763 9.951 15.221 1.00 97.25 117 PRO A N 1
ATOM 857 C CA . PRO A 1 117 ? 2.280 11.284 15.552 1.00 97.25 117 PRO A CA 1
ATOM 858 C C . PRO A 1 117 ? 3.412 12.304 15.682 1.00 97.25 117 PRO A C 1
ATOM 860 O O . PRO A 1 117 ? 4.568 11.950 15.906 1.00 97.25 117 PRO A O 1
ATOM 863 N N . ASP A 1 118 ? 3.065 13.590 15.624 1.00 95.69 118 ASP A N 1
ATOM 864 C CA . ASP A 1 118 ? 4.016 14.671 15.879 1.00 95.69 118 ASP A CA 1
ATOM 865 C C . ASP A 1 118 ? 4.705 14.505 17.245 1.00 95.69 118 ASP A C 1
ATOM 867 O O . ASP A 1 118 ? 4.065 14.263 18.278 1.00 95.69 118 ASP A O 1
ATOM 871 N N . GLY A 1 119 ? 6.031 14.671 17.257 1.00 90.44 119 GLY A N 1
ATOM 872 C CA . GLY A 1 119 ? 6.854 14.439 18.444 1.00 90.44 119 GLY A CA 1
ATOM 873 C C . GLY A 1 119 ? 6.513 15.362 19.619 1.00 90.44 119 GLY A C 1
ATOM 874 O O . GLY A 1 119 ? 6.745 14.992 20.769 1.00 90.44 119 GLY A O 1
ATOM 875 N N . GLY A 1 120 ? 5.935 16.538 19.351 1.00 90.69 120 GLY A N 1
ATOM 876 C CA . GLY A 1 120 ? 5.451 17.469 20.368 1.00 90.69 120 GLY A CA 1
ATOM 877 C C . GLY A 1 120 ? 4.050 17.149 20.899 1.00 90.69 120 GLY A C 1
ATOM 878 O O . GLY A 1 120 ? 3.681 17.669 21.951 1.00 90.69 120 GLY A O 1
ATOM 879 N N . GLN A 1 121 ? 3.276 16.305 20.208 1.00 91.19 121 GLN A N 1
ATOM 880 C CA . GLN A 1 121 ? 1.898 15.955 20.578 1.00 91.19 121 GLN A CA 1
ATOM 881 C C . GLN A 1 121 ? 1.757 14.539 21.152 1.00 91.19 121 GLN A C 1
ATOM 883 O O . GLN A 1 121 ? 0.825 14.293 21.916 1.00 91.19 121 GLN A O 1
ATOM 888 N N . LYS A 1 122 ? 2.685 13.617 20.854 1.00 90.75 122 LYS A N 1
ATOM 889 C CA . LYS A 1 122 ? 2.604 12.195 21.255 1.00 90.75 122 LYS A CA 1
ATOM 890 C C . LYS A 1 122 ? 2.359 11.964 22.755 1.00 90.75 122 LYS A C 1
ATOM 892 O O . LYS A 1 122 ? 1.621 11.055 23.134 1.00 90.75 122 LYS A O 1
ATOM 897 N N . GLU A 1 123 ? 2.910 12.822 23.616 1.00 93.19 123 GLU A N 1
ATOM 898 C CA . GLU A 1 123 ? 2.767 12.726 25.077 1.00 93.19 123 GLU A CA 1
ATOM 899 C C . GLU A 1 123 ? 1.336 12.998 25.567 1.00 93.19 123 GLU A C 1
ATOM 901 O O . GLU A 1 123 ? 0.991 12.640 26.694 1.00 93.19 123 GLU A O 1
ATOM 906 N N . SER A 1 124 ? 0.473 13.576 24.720 1.00 93.94 124 SER A N 1
ATOM 907 C CA . SER A 1 124 ? -0.959 13.706 25.005 1.00 93.94 124 SER A CA 1
ATOM 908 C C . SER A 1 124 ? -1.634 12.340 25.151 1.00 93.94 124 SER A C 1
ATOM 910 O O . SER A 1 124 ? -2.628 12.222 25.871 1.00 93.94 124 SER A O 1
ATOM 912 N N . ARG A 1 125 ? -1.099 11.305 24.477 1.00 95.56 125 ARG A N 1
ATOM 913 C CA . ARG A 1 125 ? -1.703 9.967 24.363 1.00 95.56 125 ARG A CA 1
ATOM 914 C C . ARG A 1 125 ? -3.142 10.021 23.831 1.00 95.56 125 ARG A C 1
ATOM 916 O O . ARG A 1 125 ? -4.008 9.231 24.217 1.00 95.56 125 ARG A O 1
ATOM 923 N N . GLN A 1 126 ? -3.423 11.017 22.994 1.00 96.62 126 GLN A N 1
ATOM 924 C CA . GLN A 1 126 ? -4.703 11.203 22.305 1.00 96.62 126 GLN A CA 1
ATOM 925 C C . GLN A 1 126 ? -4.536 11.308 20.788 1.00 96.62 126 GLN A C 1
ATOM 927 O O . GLN A 1 126 ? -5.515 11.536 20.080 1.00 96.62 126 GLN A O 1
ATOM 932 N N . GLU A 1 127 ? -3.316 11.119 20.291 1.00 98.19 127 GLU A N 1
ATOM 933 C CA . GLU A 1 127 ? -3.042 11.116 18.863 1.00 98.19 127 GLU A CA 1
ATOM 934 C C . GLU A 1 127 ? -3.654 9.886 18.203 1.00 98.19 127 GLU A C 1
ATOM 936 O O . GLU A 1 127 ? -3.674 8.795 18.786 1.00 98.19 127 GLU A O 1
ATOM 941 N N . TRP A 1 128 ? -4.169 10.064 16.992 1.00 98.44 128 TRP A N 1
ATOM 942 C CA . TRP A 1 128 ? -4.913 9.024 16.304 1.00 98.44 128 TRP A CA 1
ATOM 943 C C . TRP A 1 128 ? -4.585 8.929 14.821 1.00 98.44 128 TRP A C 1
ATOM 945 O O . TRP A 1 128 ? -4.389 9.936 14.145 1.00 98.44 128 TRP A O 1
ATOM 955 N N . LEU A 1 129 ? -4.627 7.693 14.325 1.00 98.75 129 LEU A N 1
ATOM 956 C CA . LEU A 1 129 ? -4.745 7.343 12.912 1.00 98.75 129 LEU A CA 1
ATOM 957 C C . LEU A 1 129 ? -6.196 6.945 12.635 1.00 98.75 129 LEU A C 1
ATOM 959 O O . LEU A 1 129 ? -6.786 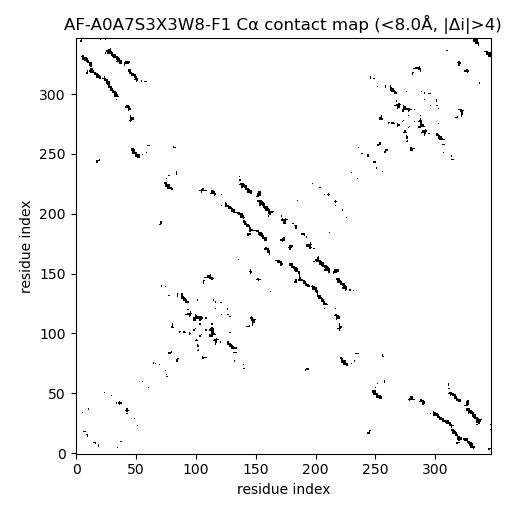6.194 13.408 1.00 98.75 129 LEU A O 1
ATOM 963 N N . GLN A 1 130 ? -6.776 7.426 11.543 1.00 98.62 130 GLN A N 1
ATOM 964 C CA . GLN A 1 130 ? -8.155 7.173 11.143 1.00 98.62 130 GLN A CA 1
ATOM 965 C C . GLN A 1 130 ? -8.214 6.539 9.757 1.00 98.62 130 GLN A C 1
ATOM 967 O O . GLN A 1 130 ? -7.572 7.014 8.823 1.00 98.62 130 GLN A O 1
ATOM 972 N N . VAL A 1 131 ? -9.065 5.526 9.625 1.00 98.31 131 VAL A N 1
ATOM 973 C CA . VAL A 1 131 ? -9.416 4.885 8.358 1.00 98.31 131 VAL A CA 1
ATOM 974 C C . VAL A 1 131 ? -10.883 5.181 8.046 1.00 98.31 131 VAL A C 1
ATOM 976 O O . VAL A 1 131 ? -11.761 4.845 8.845 1.00 98.31 131 VAL A O 1
ATOM 979 N N . ASP A 1 132 ? -11.153 5.807 6.900 1.00 95.50 132 ASP A N 1
ATOM 980 C CA . ASP A 1 132 ? -12.487 5.886 6.293 1.00 95.50 132 ASP A CA 1
ATOM 981 C C . ASP A 1 132 ? -12.724 4.640 5.424 1.00 95.50 132 ASP A C 1
ATOM 983 O O . ASP A 1 132 ? -12.035 4.398 4.437 1.00 95.50 132 ASP A O 1
ATOM 987 N N . LEU A 1 133 ? -13.720 3.834 5.781 1.00 92.00 133 LEU A N 1
ATOM 988 C CA . LEU A 1 133 ? -14.094 2.617 5.059 1.00 92.00 133 LEU A CA 1
ATOM 989 C C . LEU A 1 133 ? -14.897 2.912 3.774 1.00 92.00 133 LEU A C 1
ATOM 991 O O . LEU A 1 133 ? -15.308 1.988 3.069 1.00 92.00 133 LEU A O 1
ATOM 995 N N . GLY A 1 134 ? -15.196 4.186 3.495 1.00 87.38 134 GLY A N 1
ATOM 996 C CA . GLY A 1 134 ? -15.996 4.674 2.367 1.00 87.38 134 GLY A CA 1
ATOM 997 C C . GLY A 1 134 ? -17.506 4.489 2.547 1.00 87.38 134 GLY A C 1
ATOM 998 O O . GLY A 1 134 ? -18.302 5.231 1.973 1.00 87.38 134 GLY A O 1
ATOM 999 N N . GLN A 1 135 ? -17.916 3.533 3.380 1.00 86.62 135 GLN A N 1
ATOM 1000 C CA . GLN A 1 135 ? -19.305 3.238 3.723 1.00 86.62 135 GLN A CA 1
ATOM 1001 C C . GLN A 1 135 ? -19.403 2.593 5.110 1.00 86.62 135 GLN A C 1
ATOM 1003 O O . GLN A 1 135 ? -18.402 2.185 5.696 1.00 86.62 135 GLN A O 1
ATOM 1008 N N . GLU A 1 136 ? -20.624 2.439 5.616 1.00 93.44 136 GLU A N 1
ATOM 1009 C CA . GLU A 1 136 ? -20.860 1.764 6.891 1.00 93.44 136 GLU A CA 1
ATOM 1010 C C . GLU A 1 136 ? -20.749 0.237 6.775 1.00 93.44 136 GLU A C 1
ATOM 1012 O O . GLU A 1 136 ? -21.590 -0.433 6.164 1.00 93.44 136 GLU A O 1
ATOM 1017 N N . LEU A 1 137 ? -19.750 -0.336 7.441 1.00 94.25 137 LEU A N 1
ATOM 1018 C CA . LEU A 1 137 ? -19.506 -1.775 7.503 1.00 94.25 137 LEU A CA 1
ATOM 1019 C C . LEU A 1 137 ? -19.625 -2.291 8.938 1.00 94.25 137 LEU A C 1
ATOM 1021 O O . LEU A 1 137 ? -19.647 -1.532 9.907 1.00 94.25 137 LEU A O 1
ATOM 1025 N N . MET A 1 138 ? -19.757 -3.610 9.073 1.00 96.50 138 MET A N 1
ATOM 1026 C CA . MET A 1 138 ? -19.778 -4.282 10.369 1.00 96.50 138 MET A CA 1
ATOM 1027 C C . MET A 1 138 ? -18.349 -4.642 10.774 1.00 96.50 138 MET A C 1
ATOM 1029 O O . MET A 1 138 ? -17.844 -5.693 10.386 1.00 96.50 138 MET A O 1
ATOM 1033 N N . VAL A 1 139 ? -17.697 -3.760 11.527 1.00 97.31 139 VAL A N 1
ATOM 1034 C CA . VAL A 1 139 ? -16.318 -3.927 11.997 1.00 97.31 139 VAL A CA 1
ATOM 1035 C C . VAL A 1 139 ? -16.297 -4.882 13.187 1.00 97.31 139 VAL A C 1
ATOM 1037 O O . VAL A 1 139 ? -17.091 -4.746 14.117 1.00 97.31 139 VAL A O 1
ATOM 1040 N N . VAL A 1 140 ? -15.406 -5.867 13.150 1.00 96.06 140 VAL A N 1
ATOM 1041 C CA . VAL A 1 140 ? -15.321 -6.948 14.151 1.00 96.06 140 VAL A CA 1
ATOM 1042 C C . VAL A 1 140 ? -13.963 -7.020 14.842 1.00 96.06 140 VAL A C 1
ATOM 1044 O O . VAL A 1 140 ? -13.809 -7.738 15.828 1.00 96.06 140 VAL A O 1
ATOM 1047 N N . GLY A 1 141 ? -12.975 -6.289 14.337 1.00 95.75 141 GLY A N 1
ATOM 1048 C CA . GLY A 1 141 ? -11.639 -6.267 14.901 1.00 95.75 141 GLY A CA 1
ATOM 1049 C C . GLY A 1 141 ? -10.691 -5.408 14.085 1.00 95.75 141 GLY A C 1
ATOM 1050 O O . GLY A 1 141 ? -11.068 -4.799 13.083 1.00 95.75 141 GLY A O 1
ATOM 1051 N N . VAL A 1 142 ? -9.441 -5.386 14.521 1.00 97.94 142 VAL A N 1
ATOM 1052 C CA . VAL A 1 142 ? -8.356 -4.645 13.880 1.00 97.94 142 VAL A CA 1
ATOM 1053 C C . VAL A 1 142 ? -7.050 -5.425 13.980 1.00 97.94 142 VAL A C 1
ATOM 1055 O O . VAL A 1 142 ? -6.906 -6.301 14.839 1.00 97.94 142 VAL A O 1
ATOM 1058 N N . GLN A 1 143 ? -6.096 -5.084 13.120 1.00 97.06 143 GLN A N 1
ATOM 1059 C CA . GLN A 1 143 ? -4.730 -5.592 13.174 1.00 97.06 143 GLN A CA 1
ATOM 1060 C C . GLN A 1 143 ? -3.737 -4.437 13.208 1.00 97.06 143 GLN A C 1
ATOM 1062 O O . GLN A 1 143 ? -3.970 -3.409 12.568 1.00 97.06 143 GLN A O 1
ATOM 1067 N N . THR A 1 144 ? -2.641 -4.616 13.940 1.00 96.44 144 THR A N 1
ATOM 1068 C CA . THR A 1 144 ? -1.571 -3.624 14.072 1.00 96.44 144 THR A CA 1
ATOM 1069 C C . THR A 1 144 ? -0.190 -4.261 13.915 1.00 96.44 144 THR A C 1
ATOM 1071 O O . THR A 1 144 ? 0.047 -5.401 14.319 1.00 96.44 144 THR A O 1
ATOM 1074 N N . GLN A 1 145 ? 0.734 -3.500 13.346 1.00 94.56 145 GLN A N 1
ATOM 1075 C CA . GLN A 1 145 ? 2.177 -3.724 13.287 1.00 94.56 145 GLN A CA 1
ATOM 1076 C C . GLN A 1 145 ? 2.893 -2.428 13.673 1.00 94.56 145 GLN A C 1
ATOM 1078 O O . GLN A 1 145 ? 2.303 -1.347 13.594 1.00 94.56 145 GLN A O 1
ATOM 1083 N N . GLY A 1 146 ? 4.157 -2.540 14.081 1.00 92.19 146 GLY A N 1
ATOM 1084 C CA . GLY A 1 146 ? 5.027 -1.385 14.277 1.00 92.19 146 GLY A CA 1
ATOM 1085 C C . GLY A 1 146 ? 5.640 -0.886 12.967 1.00 92.19 146 GLY A C 1
ATOM 1086 O O . GLY A 1 146 ? 5.103 -1.113 11.878 1.00 92.19 146 GLY A O 1
ATOM 1087 N N . ASN A 1 147 ? 6.767 -0.199 13.093 1.00 91.00 147 ASN A N 1
ATOM 1088 C CA . ASN A 1 147 ? 7.490 0.452 12.012 1.00 91.00 147 ASN A CA 1
ATOM 1089 C C . ASN A 1 147 ? 8.094 -0.574 11.018 1.00 91.00 147 ASN A C 1
ATOM 1091 O O . ASN A 1 147 ? 8.407 -1.709 11.376 1.00 91.00 147 ASN A O 1
ATOM 1095 N N . GLY A 1 148 ? 8.161 -0.229 9.730 1.00 80.94 148 GLY A N 1
ATOM 1096 C CA . GLY A 1 148 ? 8.691 -1.112 8.680 1.00 80.94 148 GLY A CA 1
ATOM 1097 C C . GLY A 1 148 ? 10.219 -1.102 8.540 1.00 80.94 148 GLY A C 1
ATOM 1098 O O . GLY A 1 148 ? 10.761 -1.901 7.784 1.00 80.94 148 GLY A O 1
ATOM 1099 N N . GLU A 1 149 ? 10.922 -0.221 9.249 1.00 82.06 149 GLU A N 1
ATOM 1100 C CA . GLU A 1 149 ? 12.368 0.007 9.121 1.00 82.06 149 GLU A CA 1
ATOM 1101 C C . GLU A 1 149 ? 13.089 -0.002 10.477 1.00 82.06 149 GLU A C 1
ATOM 1103 O O . GLU A 1 149 ? 14.164 -0.592 10.603 1.00 82.06 149 GLU A O 1
ATOM 1108 N N . CYS A 1 150 ? 12.479 0.600 11.500 1.00 84.69 150 CYS A N 1
ATOM 1109 C CA . CYS A 1 150 ? 13.057 0.793 12.832 1.00 84.69 150 CYS A CA 1
ATOM 1110 C C . CYS A 1 150 ? 12.296 0.020 13.918 1.00 84.69 150 CYS A C 1
ATOM 1112 O O . CYS A 1 150 ? 11.115 -0.286 13.755 1.00 84.69 150 CYS A O 1
ATOM 1114 N N . ASP A 1 151 ? 12.954 -0.248 15.054 1.00 87.88 151 ASP A N 1
ATOM 1115 C CA . ASP A 1 151 ? 12.352 -0.961 16.195 1.00 87.88 151 ASP A CA 1
ATOM 1116 C C . ASP A 1 151 ? 11.440 -0.037 17.014 1.00 87.88 151 ASP A C 1
ATOM 1118 O O . ASP A 1 151 ? 11.726 0.350 18.148 1.00 87.88 151 ASP A O 1
ATOM 1122 N N . GLU A 1 152 ? 10.346 0.373 16.379 1.00 92.88 152 GLU A N 1
ATOM 1123 C CA . GLU A 1 152 ? 9.370 1.323 16.893 1.00 92.88 152 GLU A CA 1
ATOM 1124 C C . GLU A 1 152 ? 7.964 0.754 16.758 1.00 92.88 152 GLU A C 1
ATOM 1126 O O . GLU A 1 152 ? 7.600 0.174 15.734 1.00 92.88 152 GLU A O 1
ATOM 1131 N N . TYR A 1 153 ? 7.157 0.887 17.807 1.00 94.44 153 TYR A N 1
ATOM 1132 C CA . TYR A 1 153 ? 5.850 0.249 17.864 1.00 94.44 153 TYR A CA 1
ATOM 1133 C C . TYR A 1 153 ? 4.970 0.822 18.975 1.00 94.44 153 TYR A C 1
ATOM 1135 O O . TYR A 1 153 ? 5.428 1.229 20.046 1.00 94.44 153 TYR A O 1
ATOM 1143 N N . THR A 1 154 ? 3.664 0.788 18.731 1.00 97.19 154 THR A N 1
ATOM 1144 C CA . THR A 1 154 ? 2.635 1.107 19.726 1.00 97.19 154 THR A CA 1
ATOM 1145 C C . THR A 1 154 ? 2.306 -0.139 20.548 1.00 97.19 154 THR A C 1
ATOM 1147 O O . THR A 1 154 ? 1.888 -1.153 19.993 1.00 97.19 154 THR A O 1
ATOM 1150 N N . SER A 1 155 ? 2.469 -0.070 21.870 1.00 94.75 155 SER A N 1
ATOM 1151 C CA . SER A 1 155 ? 2.260 -1.199 22.790 1.00 94.75 155 SER A CA 1
ATOM 1152 C C . SER A 1 155 ? 0.864 -1.231 23.405 1.00 94.75 155 SER A C 1
ATOM 1154 O O . SER A 1 155 ? 0.392 -2.297 23.793 1.00 94.75 155 SER A O 1
ATOM 1156 N N . GLU A 1 156 ? 0.174 -0.090 23.454 1.00 97.25 156 GLU A N 1
ATOM 1157 C CA . GLU A 1 156 ? -1.224 0.009 23.874 1.00 97.25 156 GLU A CA 1
ATOM 1158 C C . GLU A 1 156 ? -1.947 1.095 23.077 1.00 97.25 156 GLU A C 1
ATOM 1160 O O . GLU A 1 156 ? -1.416 2.188 22.847 1.00 97.25 156 GLU A O 1
ATOM 1165 N N . TYR A 1 157 ? -3.190 0.816 22.698 1.00 98.56 157 TYR A N 1
ATOM 1166 C CA . TYR A 1 157 ? -4.038 1.757 21.974 1.00 98.56 157 TYR A CA 1
ATOM 1167 C C . TYR A 1 157 ? -5.512 1.592 22.360 1.00 98.56 157 TYR A C 1
ATOM 1169 O O . TYR A 1 157 ? -5.904 0.618 22.997 1.00 98.56 157 TYR A O 1
ATOM 1177 N N . GLU A 1 158 ? -6.346 2.552 21.985 1.00 98.62 158 GLU A N 1
ATOM 1178 C CA . GLU A 1 158 ? -7.805 2.425 22.018 1.00 98.62 158 GLU A CA 1
ATOM 1179 C C . GLU A 1 158 ? -8.355 2.435 20.597 1.00 98.62 158 GLU A C 1
ATOM 1181 O O . GLU A 1 158 ? -7.773 3.052 19.701 1.00 98.62 158 GLU A O 1
ATOM 1186 N N . VAL A 1 159 ? -9.504 1.792 20.398 1.00 98.69 159 VAL A N 1
ATOM 1187 C CA . VAL A 1 159 ? -10.253 1.896 19.147 1.00 98.69 159 VAL A CA 1
ATOM 1188 C C . VAL A 1 159 ? -11.492 2.745 19.370 1.00 98.69 159 VAL A C 1
ATOM 1190 O O . VAL A 1 159 ? -12.253 2.517 20.313 1.00 98.69 159 VAL A O 1
ATOM 1193 N N . GLN A 1 160 ? -11.707 3.712 18.483 1.00 98.56 160 GLN A N 1
ATOM 1194 C CA . GLN A 1 160 ? -12.935 4.496 18.448 1.00 98.56 160 GLN A CA 1
ATOM 1195 C C . GLN A 1 160 ? -13.588 4.406 17.072 1.00 98.56 160 GLN A C 1
ATOM 1197 O O . GLN A 1 160 ? -12.899 4.328 16.056 1.00 98.56 160 GLN A O 1
ATOM 1202 N N . THR A 1 161 ? -14.914 4.439 17.022 1.00 98.44 161 THR A N 1
ATOM 1203 C CA . THR A 1 161 ? -15.668 4.301 15.773 1.00 98.44 161 THR A CA 1
ATOM 1204 C C . THR A 1 161 ? -16.756 5.349 15.636 1.00 98.44 161 THR A C 1
ATOM 1206 O O . THR A 1 161 ? -17.352 5.748 16.632 1.00 98.44 161 THR A O 1
ATOM 1209 N N . SER A 1 162 ? -17.062 5.740 14.402 1.00 97.38 162 SER A N 1
ATOM 1210 C CA . SER A 1 162 ? -18.239 6.552 14.085 1.00 97.38 162 SER A CA 1
ATOM 1211 C C . SER A 1 162 ? -18.812 6.186 12.711 1.00 97.38 162 SER A C 1
ATOM 1213 O O . SER A 1 162 ? -18.100 5.674 11.842 1.00 97.38 162 SER A O 1
ATOM 1215 N N . CYS A 1 163 ? -20.098 6.458 12.491 1.00 94.81 163 CYS A N 1
ATOM 1216 C CA . CYS A 1 163 ? -20.708 6.452 11.156 1.00 94.81 163 CYS A CA 1
ATOM 1217 C C . CYS A 1 163 ? -20.593 7.815 10.450 1.00 94.81 163 CYS A C 1
ATOM 1219 O O . CYS A 1 163 ? -20.638 7.870 9.223 1.00 94.81 163 CYS A O 1
ATOM 1221 N N . ASP A 1 164 ? -20.403 8.901 11.207 1.00 87.75 164 ASP A N 1
ATOM 1222 C CA . ASP A 1 164 ? -20.381 10.283 10.715 1.00 87.75 164 ASP A CA 1
ATOM 1223 C C . ASP A 1 164 ? -19.267 11.091 11.406 1.00 87.75 164 ASP A C 1
ATOM 1225 O O . ASP A 1 164 ? -19.134 11.061 12.628 1.00 87.75 164 ASP A O 1
ATOM 1229 N N . LEU A 1 165 ? -18.478 11.849 10.640 1.00 88.19 165 LEU A N 1
ATOM 1230 C CA . LEU A 1 165 ? -17.444 12.736 11.188 1.00 88.19 165 LEU A CA 1
ATOM 1231 C C . LEU A 1 165 ? -18.026 13.903 11.993 1.00 88.19 165 LEU A C 1
ATOM 1233 O O . LEU A 1 165 ? -17.308 14.488 12.799 1.00 88.19 165 LEU A O 1
ATOM 1237 N N . ALA A 1 166 ? -19.296 14.254 11.769 1.00 83.81 166 ALA A N 1
ATOM 1238 C CA . ALA A 1 166 ? -19.989 15.274 12.551 1.00 83.81 166 ALA A CA 1
ATOM 1239 C C . ALA A 1 166 ? -20.489 14.760 13.914 1.00 83.81 166 ALA A C 1
ATOM 1241 O O . ALA A 1 166 ? -20.885 15.568 14.755 1.00 83.81 166 ALA A O 1
ATOM 1242 N N . ALA A 1 167 ? -20.491 13.440 14.128 1.00 86.62 167 ALA A N 1
ATOM 1243 C CA . ALA A 1 167 ? -20.882 12.809 15.381 1.00 86.62 167 ALA A CA 1
ATOM 1244 C C . ALA A 1 167 ? -19.663 12.483 16.254 1.00 86.62 167 ALA A C 1
ATOM 1246 O O . ALA A 1 167 ? -18.534 12.361 15.770 1.00 86.62 167 ALA A O 1
ATOM 1247 N N . ASP A 1 168 ? -19.910 12.303 17.551 1.00 89.62 168 ASP A N 1
ATOM 1248 C CA . ASP A 1 168 ? -18.877 11.862 18.480 1.00 89.62 168 ASP A CA 1
ATOM 1249 C C . ASP A 1 168 ? -18.405 10.443 18.140 1.00 89.62 168 ASP A C 1
ATOM 1251 O O . ASP A 1 168 ? -19.185 9.564 17.770 1.00 89.62 168 ASP A O 1
ATOM 1255 N N . PHE A 1 169 ? -17.102 10.220 18.297 1.00 96.62 169 PHE A N 1
ATOM 1256 C CA . PHE A 1 169 ? -16.511 8.897 18.166 1.00 96.62 169 PHE A CA 1
ATOM 1257 C C . PHE A 1 169 ? -16.778 8.081 19.429 1.00 96.62 169 PHE A C 1
ATOM 1259 O O . PHE A 1 169 ? -16.444 8.489 20.542 1.00 96.62 169 PHE A O 1
ATOM 1266 N N . GLU A 1 170 ? -17.347 6.896 19.254 1.00 97.31 170 GLU A N 1
ATOM 1267 C CA . GLU A 1 170 ? -17.649 5.993 20.354 1.00 97.31 170 GLU A CA 1
ATOM 1268 C C . GLU A 1 170 ? -16.472 5.056 20.627 1.00 97.31 170 GLU A C 1
ATOM 1270 O O . GLU A 1 170 ? -15.901 4.472 19.705 1.00 97.31 170 GLU A O 1
ATOM 1275 N N . GLN A 1 171 ? -16.149 4.843 21.902 1.00 97.75 171 GLN A N 1
ATOM 1276 C CA . GLN A 1 171 ? -15.145 3.856 22.298 1.00 97.75 171 GLN A CA 1
ATOM 1277 C C . GLN A 1 171 ? -15.622 2.426 22.006 1.00 97.75 171 GLN A C 1
ATOM 1279 O O . GLN A 1 171 ? -16.801 2.079 22.163 1.00 97.75 171 GLN A O 1
ATOM 1284 N N . VAL A 1 172 ? -14.682 1.578 21.598 1.00 97.75 172 VAL A N 1
ATOM 1285 C CA . VAL A 1 172 ? -14.887 0.147 21.377 1.00 97.75 172 VAL A CA 1
ATOM 1286 C C . VAL A 1 172 ? -14.214 -0.642 22.490 1.00 97.75 172 VAL A C 1
ATOM 1288 O O . VAL A 1 172 ? -13.127 -0.292 22.937 1.00 97.75 172 VAL A O 1
ATOM 1291 N N . LEU A 1 173 ? -14.865 -1.713 22.940 1.00 95.50 173 LEU A N 1
ATOM 1292 C CA . LEU A 1 173 ? -14.296 -2.631 23.919 1.00 95.50 173 LEU A CA 1
ATOM 1293 C C . LEU A 1 173 ? -13.585 -3.780 23.204 1.00 95.50 173 LEU A C 1
ATOM 1295 O O . LEU A 1 173 ? -14.138 -4.402 22.292 1.00 95.50 173 LEU A O 1
ATOM 1299 N N . HIS A 1 174 ? -12.366 -4.074 23.643 1.00 91.69 174 HIS A N 1
ATOM 1300 C CA . HIS A 1 174 ? -11.632 -5.282 23.292 1.00 91.69 174 HIS A CA 1
ATOM 1301 C C . HIS A 1 174 ? -12.410 -6.528 23.743 1.00 91.69 174 HIS A C 1
ATOM 1303 O O . HIS A 1 174 ? -13.185 -6.461 24.694 1.00 91.69 174 HIS A O 1
ATOM 1309 N N . ALA A 1 175 ? -12.172 -7.689 23.127 1.00 83.12 175 ALA A N 1
ATOM 1310 C CA . ALA A 1 175 ? -12.820 -8.961 23.474 1.00 83.12 175 ALA A CA 1
ATOM 1311 C C . ALA A 1 175 ? -12.779 -9.327 24.972 1.00 83.12 175 ALA A C 1
ATOM 1313 O O . ALA A 1 175 ? -13.656 -10.034 25.463 1.00 83.12 175 ALA A O 1
ATOM 1314 N N . SER A 1 176 ? -11.786 -8.830 25.716 1.00 83.00 176 SER A N 1
ATOM 1315 C CA . SER A 1 176 ? -11.691 -9.000 27.172 1.00 83.00 176 SER A CA 1
ATOM 1316 C C . SER A 1 176 ? -12.629 -8.095 27.990 1.00 83.00 176 SER A C 1
ATOM 1318 O O . SER A 1 176 ? -12.663 -8.222 29.210 1.00 83.00 176 SER A O 1
ATOM 1320 N N . GLY A 1 177 ? -13.350 -7.168 27.354 1.00 88.75 177 GLY A N 1
ATOM 1321 C CA . GLY A 1 177 ? -14.176 -6.133 27.987 1.00 88.75 177 GLY A CA 1
ATOM 1322 C C . GLY A 1 177 ? -13.421 -4.852 28.368 1.00 88.75 177 GLY A C 1
ATOM 1323 O O . GLY A 1 177 ? -14.012 -3.954 28.962 1.00 88.75 177 GLY A O 1
ATOM 1324 N N . ASN A 1 178 ? -12.129 -4.750 28.041 1.00 88.19 178 ASN A N 1
ATOM 1325 C CA . ASN A 1 178 ? -11.316 -3.567 28.336 1.00 88.19 178 ASN A CA 1
ATOM 1326 C C . ASN A 1 178 ? -11.436 -2.519 27.225 1.00 88.19 178 ASN A C 1
ATOM 1328 O O . ASN A 1 178 ? -11.574 -2.866 26.056 1.00 88.19 178 ASN A O 1
ATOM 1332 N N . VAL A 1 179 ? -11.318 -1.239 27.582 1.00 95.38 179 VAL A N 1
ATOM 1333 C CA . VAL A 1 179 ? -11.252 -0.135 26.604 1.00 95.38 179 VAL A CA 1
ATOM 1334 C C . VAL A 1 179 ? -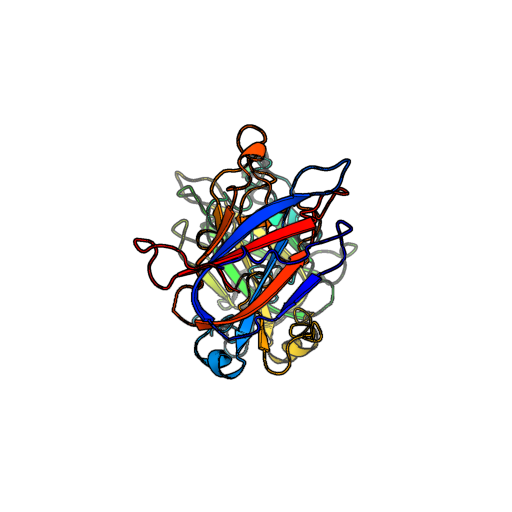9.900 -0.121 25.881 1.00 95.38 179 VAL A C 1
ATOM 1336 O O . VAL A 1 179 ? -9.835 0.126 24.681 1.00 95.38 179 VAL A O 1
ATOM 1339 N N . THR A 1 180 ? -8.818 -0.425 26.602 1.00 95.75 180 THR A N 1
ATOM 1340 C CA . THR A 1 180 ? -7.457 -0.476 26.057 1.00 95.75 180 THR A CA 1
ATOM 1341 C C . THR A 1 180 ? -7.175 -1.828 25.406 1.00 95.75 180 THR A C 1
ATOM 1343 O O . THR A 1 180 ? -7.419 -2.885 25.996 1.00 95.75 180 THR A O 1
ATOM 1346 N N . PHE A 1 181 ? -6.631 -1.775 24.196 1.00 96.88 181 PHE A N 1
ATOM 1347 C CA . PHE A 1 181 ? -6.217 -2.904 23.381 1.00 96.88 181 PHE A CA 1
ATOM 1348 C C . PHE A 1 181 ? -4.713 -3.145 23.562 1.00 96.88 181 PHE A C 1
ATOM 1350 O O . PHE A 1 181 ? -3.938 -2.181 23.515 1.00 96.88 181 PHE A O 1
ATOM 1357 N N . PRO A 1 182 ? -4.278 -4.406 23.741 1.00 91.50 182 PRO A N 1
ATOM 1358 C CA . PRO A 1 182 ? -2.862 -4.735 23.700 1.00 91.50 182 PRO A CA 1
ATOM 1359 C C . PRO A 1 182 ? -2.340 -4.550 22.272 1.00 91.50 182 PRO A C 1
ATOM 1361 O O . PRO A 1 182 ? -2.908 -5.086 21.320 1.00 91.50 182 PRO A O 1
ATOM 1364 N N . GLY A 1 183 ? -1.277 -3.770 22.128 1.00 92.25 183 GLY A N 1
ATOM 1365 C CA . GLY A 1 183 ? -0.583 -3.536 20.869 1.00 92.25 183 GLY A CA 1
ATOM 1366 C C . GLY A 1 183 ? 0.598 -4.476 20.670 1.00 92.25 183 GLY A C 1
ATOM 1367 O O . GLY A 1 183 ? 0.600 -5.627 21.106 1.00 92.25 183 GLY A O 1
ATOM 1368 N N . ASN A 1 184 ? 1.600 -3.963 19.974 1.00 93.06 184 ASN A N 1
ATOM 1369 C CA . ASN A 1 184 ? 2.774 -4.691 19.531 1.00 93.06 184 ASN A CA 1
ATOM 1370 C C . ASN A 1 184 ? 3.880 -4.691 20.601 1.00 93.06 184 ASN A C 1
ATOM 1372 O O . ASN A 1 184 ? 3.923 -3.837 21.488 1.00 93.06 184 ASN A O 1
ATOM 1376 N N . ALA A 1 185 ? 4.779 -5.669 20.510 1.00 86.25 185 ALA A N 1
ATOM 1377 C CA . ALA A 1 185 ? 5.980 -5.779 21.347 1.00 86.25 185 ALA A CA 1
ATOM 1378 C C . ALA A 1 185 ? 7.283 -5.697 20.528 1.00 86.25 185 ALA A C 1
ATOM 1380 O O . ALA A 1 185 ? 8.371 -5.782 21.093 1.00 86.25 185 ALA A O 1
ATOM 1381 N N . ASP A 1 186 ? 7.151 -5.574 19.208 1.00 83.12 186 ASP A N 1
ATOM 1382 C CA . ASP A 1 186 ? 8.212 -5.439 18.218 1.00 83.12 186 ASP A CA 1
ATOM 1383 C C . ASP A 1 186 ? 7.650 -4.714 16.975 1.00 83.12 186 ASP A C 1
ATOM 1385 O O . ASP A 1 186 ? 6.451 -4.417 16.890 1.00 83.12 186 ASP A O 1
ATOM 1389 N N . GLN A 1 187 ? 8.518 -4.433 16.003 1.00 82.19 187 GLN A N 1
ATOM 1390 C CA . GLN A 1 187 ? 8.152 -3.715 14.780 1.00 82.19 187 GLN A CA 1
ATOM 1391 C C . GLN A 1 187 ? 7.413 -4.576 13.722 1.00 82.19 187 GLN A C 1
ATOM 1393 O O . GLN A 1 187 ? 6.684 -4.043 12.880 1.00 82.19 187 GLN A O 1
ATOM 1398 N N . THR A 1 188 ? 7.578 -5.908 13.736 1.00 77.88 188 THR A N 1
ATOM 1399 C CA . THR A 1 188 ? 7.195 -6.787 12.608 1.00 77.88 188 THR A CA 1
ATOM 1400 C C . THR A 1 188 ? 6.011 -7.713 12.877 1.00 77.88 188 THR A C 1
ATOM 1402 O O . THR A 1 188 ? 5.304 -8.084 11.939 1.00 77.88 188 THR A O 1
ATOM 1405 N N . THR A 1 189 ? 5.757 -8.115 14.116 1.00 82.69 189 THR A N 1
ATOM 1406 C CA . THR A 1 189 ? 4.715 -9.086 14.454 1.00 82.69 189 THR A CA 1
ATOM 1407 C C . THR A 1 189 ? 3.340 -8.442 14.330 1.00 82.69 189 THR A C 1
ATOM 1409 O O . THR A 1 189 ? 3.062 -7.426 14.961 1.00 82.69 189 THR A O 1
ATOM 1412 N N . VAL A 1 190 ? 2.444 -9.052 13.548 1.00 89.38 190 VAL A N 1
ATOM 1413 C CA . VAL A 1 190 ? 1.039 -8.623 13.470 1.00 89.38 190 VAL A CA 1
ATOM 1414 C C . VAL A 1 190 ? 0.312 -9.014 14.751 1.00 89.38 190 VAL A C 1
ATOM 1416 O O . VAL A 1 190 ? 0.224 -10.196 15.089 1.00 89.38 190 VAL A O 1
ATOM 1419 N N . VAL A 1 191 ? -0.286 -8.036 15.423 1.00 86.38 191 VAL A N 1
ATOM 1420 C CA . VAL A 1 191 ? -1.194 -8.260 16.550 1.00 86.38 191 VAL A CA 1
ATOM 1421 C C . VAL A 1 191 ? -2.624 -8.081 16.063 1.00 86.38 191 VAL A C 1
ATOM 1423 O O . VAL A 1 191 ? -2.961 -7.076 15.447 1.00 86.38 191 VAL A O 1
ATOM 1426 N N . THR A 1 192 ? -3.471 -9.081 16.310 1.00 90.69 192 THR A N 1
ATOM 1427 C CA . THR A 1 192 ? -4.888 -9.071 15.919 1.00 90.69 192 THR A CA 1
ATOM 1428 C C . THR A 1 192 ? -5.757 -8.997 17.159 1.00 90.69 192 THR A C 1
ATOM 1430 O O . THR A 1 192 ? -5.654 -9.857 18.033 1.00 90.69 192 THR A O 1
ATOM 1433 N N . ASN A 1 193 ? -6.663 -8.025 17.198 1.00 90.12 193 ASN A N 1
ATOM 1434 C CA . ASN A 1 193 ? -7.584 -7.840 18.308 1.00 90.12 193 ASN A CA 1
ATOM 1435 C C . ASN A 1 193 ? -9.037 -7.844 17.832 1.00 90.12 193 ASN A C 1
ATOM 1437 O O . ASN A 1 193 ? -9.418 -7.089 16.935 1.00 90.12 193 ASN A O 1
ATOM 1441 N N . ALA A 1 194 ? -9.860 -8.674 18.474 1.00 90.12 194 ALA A N 1
ATOM 1442 C CA . ALA A 1 194 ? -11.298 -8.718 18.240 1.00 90.12 194 ALA A CA 1
ATOM 1443 C C . ALA A 1 194 ? -12.022 -7.687 19.110 1.00 90.12 194 ALA A C 1
ATOM 1445 O O . ALA A 1 194 ? -11.605 -7.393 20.236 1.00 90.12 194 ALA A O 1
ATOM 1446 N N . PHE A 1 195 ? -13.144 -7.181 18.614 1.00 95.62 195 PHE A N 1
ATOM 1447 C CA . PHE A 1 195 ? -14.067 -6.401 19.430 1.00 95.62 195 PHE A CA 1
ATOM 1448 C C . PHE A 1 195 ? -14.925 -7.335 20.282 1.00 95.62 195 PHE A C 1
ATOM 1450 O O . PHE A 1 195 ? -15.226 -8.457 19.876 1.00 95.62 195 PHE A O 1
ATOM 1457 N N . GLN A 1 196 ? -15.344 -6.867 21.457 1.00 93.06 196 GLN A N 1
ATOM 1458 C CA . GLN A 1 196 ? -16.302 -7.594 22.292 1.00 93.06 196 GLN A CA 1
ATOM 1459 C C . GLN A 1 196 ? -17.628 -7.813 21.557 1.00 93.06 196 GLN A C 1
ATOM 1461 O O . GLN A 1 196 ? -18.207 -8.895 21.620 1.00 93.06 196 GLN A O 1
ATOM 1466 N N . GLU A 1 197 ? -18.078 -6.784 20.839 1.00 92.75 197 GLU A N 1
ATOM 1467 C CA . GLU A 1 197 ? -19.263 -6.820 19.993 1.00 92.75 197 GLU A CA 1
ATOM 1468 C C . GLU A 1 197 ? -18.959 -6.147 18.645 1.00 92.75 197 GLU A C 1
ATOM 1470 O O . GLU A 1 197 ? -18.249 -5.136 18.617 1.00 92.75 197 GLU A O 1
ATOM 1475 N N . PRO A 1 198 ? -19.490 -6.668 17.523 1.00 94.88 198 PRO A N 1
ATOM 1476 C CA . PRO A 1 198 ? -19.381 -6.010 16.225 1.00 94.88 198 PRO A CA 1
ATOM 1477 C C . PRO A 1 198 ? -19.935 -4.578 16.249 1.00 94.88 198 PRO A C 1
ATOM 1479 O O . PRO A 1 198 ? -21.001 -4.327 16.810 1.00 94.88 198 PRO A O 1
ATOM 1482 N N . ARG A 1 199 ? -19.255 -3.638 15.585 1.00 96.44 199 ARG A N 1
ATOM 1483 C CA . ARG A 1 199 ? -19.640 -2.217 15.537 1.00 96.44 199 ARG A CA 1
ATOM 1484 C C . ARG A 1 199 ? -19.949 -1.778 14.117 1.00 96.44 199 ARG A C 1
ATOM 1486 O O . ARG A 1 199 ? -19.186 -2.051 13.194 1.00 96.44 199 ARG A O 1
ATOM 1493 N N . ARG A 1 200 ? -21.102 -1.130 13.924 1.00 96.88 200 ARG A N 1
ATOM 1494 C CA . ARG A 1 200 ? -21.447 -0.513 12.636 1.00 96.88 200 ARG A CA 1
ATOM 1495 C C . ARG A 1 200 ? -20.694 0.806 12.585 1.00 96.88 200 ARG A C 1
ATOM 1497 O O . ARG A 1 200 ? -20.896 1.634 13.464 1.00 96.88 200 ARG A O 1
ATOM 1504 N N . ALA A 1 201 ? -19.798 0.952 11.620 1.00 96.38 201 ALA A N 1
ATOM 1505 C CA . ALA A 1 201 ? -18.943 2.125 11.523 1.00 96.38 201 ALA A CA 1
ATOM 1506 C C . ALA A 1 201 ? -18.523 2.377 10.078 1.00 96.38 201 ALA A C 1
ATOM 1508 O O . ALA A 1 201 ? -18.400 1.441 9.286 1.00 96.38 201 ALA A O 1
ATOM 1509 N N . ARG A 1 202 ? -18.266 3.646 9.766 1.00 96.19 202 ARG A N 1
ATOM 1510 C CA . ARG A 1 202 ? -17.564 4.076 8.554 1.00 96.19 202 ARG A CA 1
ATOM 1511 C C . ARG A 1 202 ? -16.152 4.559 8.872 1.00 96.19 202 ARG A C 1
ATOM 1513 O O . ARG A 1 202 ? -15.256 4.355 8.070 1.00 96.19 202 ARG A O 1
ATOM 1520 N N . TYR A 1 203 ? -15.946 5.172 10.030 1.00 97.75 203 TYR A N 1
ATOM 1521 C CA . TYR A 1 203 ? -14.653 5.695 10.453 1.00 97.75 203 TYR A CA 1
ATOM 1522 C C . TYR A 1 203 ? -14.144 4.889 11.639 1.00 97.75 203 TYR A C 1
ATOM 1524 O O . TYR A 1 203 ? -14.874 4.694 12.613 1.00 97.75 203 TYR A O 1
ATOM 1532 N N . VAL A 1 204 ? -12.894 4.443 11.565 1.00 98.69 204 VAL A N 1
ATOM 1533 C CA . VAL A 1 204 ? -12.218 3.696 12.632 1.00 98.69 204 VAL A CA 1
ATOM 1534 C C . VAL A 1 204 ? -10.947 4.442 13.012 1.00 98.69 204 VAL A C 1
ATOM 1536 O O . VAL A 1 204 ? -10.110 4.697 12.151 1.00 98.69 204 VAL A O 1
ATOM 1539 N N . ARG A 1 205 ? -10.803 4.801 14.289 1.00 98.69 205 ARG A N 1
ATOM 1540 C CA . ARG A 1 205 ? -9.619 5.456 14.852 1.00 98.69 205 ARG A CA 1
ATOM 1541 C C . ARG A 1 205 ? -8.826 4.507 15.732 1.00 98.69 205 ARG A C 1
ATOM 1543 O O . ARG A 1 205 ? -9.401 3.842 16.589 1.00 98.69 205 ARG A O 1
ATOM 1550 N N . PHE A 1 206 ? -7.512 4.537 15.562 1.00 98.81 206 PHE A N 1
ATOM 1551 C CA . PHE A 1 206 ? -6.516 3.926 16.431 1.00 98.81 206 PHE A CA 1
ATOM 1552 C C . PHE A 1 206 ? -5.885 5.040 17.258 1.00 98.81 206 PHE A C 1
ATOM 1554 O O . PHE A 1 206 ? -5.141 5.853 16.717 1.00 98.81 206 PHE A O 1
ATOM 1561 N N . VAL A 1 207 ? -6.216 5.113 18.545 1.00 98.69 207 VAL A N 1
ATOM 1562 C CA . VAL A 1 207 ? -5.746 6.174 19.444 1.00 98.69 207 VAL A CA 1
ATOM 1563 C C . VAL A 1 207 ? -4.578 5.653 20.271 1.00 98.69 207 VAL A C 1
ATOM 1565 O O . VAL A 1 207 ? -4.751 4.737 21.074 1.00 98.69 207 VAL A O 1
ATOM 1568 N N . VAL A 1 208 ? -3.395 6.234 20.098 1.00 98.06 208 VAL A N 1
ATOM 1569 C CA . VAL A 1 208 ? -2.153 5.789 20.750 1.00 98.06 208 VAL A CA 1
ATOM 1570 C C . VAL A 1 208 ? -2.203 6.066 22.253 1.00 98.06 208 VAL A C 1
ATOM 1572 O O . VAL A 1 208 ? -2.447 7.202 22.659 1.00 98.06 208 VAL A O 1
ATOM 1575 N N . LYS A 1 209 ? -1.932 5.049 23.088 1.00 97.81 209 LYS A N 1
ATOM 1576 C CA . LYS A 1 209 ? -1.918 5.169 24.562 1.00 97.81 209 LYS A CA 1
ATOM 1577 C C . LYS A 1 209 ? -0.565 4.889 25.204 1.00 97.81 209 LYS A C 1
ATOM 1579 O O . LYS A 1 209 ? -0.228 5.541 26.198 1.00 97.81 209 LYS A O 1
ATOM 1584 N N . ALA A 1 210 ? 0.203 3.957 24.651 1.00 95.81 210 ALA A N 1
ATOM 1585 C CA . ALA A 1 210 ? 1.565 3.667 25.079 1.00 95.81 210 ALA A CA 1
ATOM 1586 C C . ALA A 1 210 ? 2.392 3.069 23.934 1.00 95.81 210 ALA A C 1
ATOM 1588 O O . ALA A 1 210 ? 1.854 2.530 22.968 1.00 95.81 210 ALA A O 1
ATOM 1589 N N . TRP A 1 211 ? 3.710 3.156 24.069 1.00 94.75 211 TRP A N 1
ATOM 1590 C CA . TRP A 1 211 ? 4.703 2.604 23.150 1.00 94.75 211 TRP A CA 1
ATOM 1591 C C . TRP A 1 211 ? 5.890 2.047 23.946 1.00 94.75 211 TRP A C 1
ATOM 1593 O O . TRP A 1 211 ? 5.929 2.155 25.178 1.00 94.75 211 TRP A O 1
ATOM 1603 N N . GLY A 1 212 ? 6.830 1.387 23.267 1.00 83.00 212 GLY A N 1
ATOM 1604 C CA . GLY A 1 212 ? 8.015 0.816 23.911 1.00 83.00 212 GLY A CA 1
ATOM 1605 C C . GLY A 1 212 ? 8.841 1.869 24.667 1.00 83.00 212 GLY A C 1
ATOM 1606 O O . GLY A 1 212 ? 9.010 2.991 24.205 1.00 83.00 212 GLY A O 1
ATOM 1607 N N . HIS A 1 213 ? 9.392 1.510 25.833 1.00 64.75 213 HIS A N 1
ATOM 1608 C CA . HIS A 1 213 ? 10.095 2.444 26.735 1.00 64.75 213 HIS A CA 1
ATOM 1609 C C . HIS A 1 213 ? 11.302 3.163 26.092 1.00 64.75 213 HIS A C 1
ATOM 1611 O O . HIS A 1 213 ? 11.671 4.252 26.523 1.00 64.75 213 HIS A O 1
ATOM 1617 N N . CYS A 1 214 ? 11.931 2.553 25.085 1.00 67.56 214 CYS A N 1
ATOM 1618 C CA . CYS A 1 214 ? 13.055 3.127 24.335 1.00 67.56 214 CYS A CA 1
ATOM 1619 C C . CYS A 1 214 ? 12.715 3.359 22.852 1.00 67.56 214 CYS A C 1
ATOM 1621 O O . CYS A 1 214 ? 13.628 3.502 22.047 1.00 67.56 214 CYS A O 1
ATOM 1623 N N . ALA A 1 215 ? 11.427 3.336 22.509 1.00 78.50 215 ALA A N 1
ATOM 1624 C CA . ALA A 1 215 ? 10.917 3.401 21.148 1.00 78.50 215 ALA A CA 1
ATOM 1625 C C . ALA A 1 215 ? 10.052 4.653 20.942 1.00 78.50 215 ALA A C 1
ATOM 1627 O O . ALA A 1 215 ? 9.772 5.399 21.884 1.00 78.50 215 ALA A O 1
ATOM 1628 N N . GLU A 1 216 ? 9.593 4.840 19.710 1.00 91.06 216 GLU A N 1
ATOM 1629 C CA . GLU A 1 216 ? 8.593 5.831 19.324 1.00 91.06 216 GLU A CA 1
ATOM 1630 C C . GLU A 1 216 ? 7.262 5.147 18.957 1.00 91.06 216 GLU A C 1
ATOM 1632 O O . GLU A 1 216 ? 7.253 3.971 18.566 1.00 91.06 216 GLU A O 1
ATOM 1637 N N . PRO A 1 217 ? 6.110 5.827 19.121 1.00 95.31 217 PRO A N 1
ATOM 1638 C CA . PRO A 1 217 ? 4.831 5.269 18.720 1.00 95.31 217 PRO A CA 1
ATOM 1639 C C . PRO A 1 217 ? 4.734 5.216 17.199 1.00 95.31 217 PRO A C 1
ATOM 1641 O O . PRO A 1 217 ? 4.771 6.245 16.528 1.00 95.31 217 PRO A O 1
ATOM 1644 N N . CYS A 1 218 ? 4.528 4.014 16.673 1.00 94.94 218 CYS A N 1
ATOM 1645 C CA . CYS A 1 218 ? 4.268 3.803 15.259 1.00 94.94 218 CYS A CA 1
ATOM 1646 C C . CYS A 1 218 ? 3.161 2.763 15.042 1.00 94.94 218 CYS A C 1
ATOM 1648 O O . CYS A 1 218 ? 2.994 1.846 15.859 1.00 94.94 218 CYS A O 1
ATOM 1650 N N . LEU A 1 219 ? 2.390 2.928 13.963 1.00 97.44 219 LEU A N 1
ATOM 1651 C CA . LEU A 1 219 ? 1.365 1.995 13.507 1.00 97.44 219 LEU A CA 1
ATOM 1652 C C . LEU A 1 219 ? 1.423 1.747 11.992 1.00 97.44 219 LEU A C 1
ATOM 1654 O O . LEU A 1 219 ? 1.393 2.673 11.181 1.00 97.44 219 LEU A O 1
ATOM 1658 N N . ARG A 1 220 ? 1.343 0.469 11.625 1.00 97.50 220 ARG A N 1
ATOM 1659 C CA . ARG A 1 220 ? 0.780 -0.034 10.366 1.00 97.50 220 ARG A CA 1
ATOM 1660 C C . ARG A 1 220 ? -0.468 -0.853 10.700 1.00 97.50 220 ARG A C 1
ATOM 1662 O O . ARG A 1 220 ? -0.441 -1.621 11.658 1.00 97.50 220 ARG A O 1
ATOM 1669 N N . VAL A 1 221 ? -1.572 -0.683 9.973 1.00 98.19 221 VAL A N 1
ATOM 1670 C CA . VAL A 1 221 ? -2.891 -1.187 10.391 1.00 98.19 221 VAL A CA 1
ATOM 1671 C C . VAL A 1 221 ? -3.685 -1.868 9.280 1.00 98.19 221 VAL A C 1
ATOM 1673 O O . VAL A 1 221 ? -3.488 -1.617 8.090 1.00 98.19 221 VAL A O 1
ATOM 1676 N N . GLU A 1 222 ? -4.632 -2.704 9.702 1.00 96.81 222 GLU A N 1
ATOM 1677 C CA . GLU A 1 222 ? -5.734 -3.231 8.893 1.00 96.81 222 GLU A CA 1
ATOM 1678 C C . GLU A 1 222 ? -7.024 -3.254 9.730 1.00 96.81 222 GLU A C 1
ATOM 1680 O O . GLU A 1 222 ? -6.990 -3.396 10.958 1.00 96.81 222 GLU A O 1
ATOM 1685 N N . VAL A 1 223 ? -8.175 -3.108 9.072 1.00 97.06 223 VAL A N 1
ATOM 1686 C CA . VAL A 1 223 ? -9.497 -3.168 9.710 1.00 97.06 223 VAL A CA 1
ATOM 1687 C C . VAL A 1 223 ? -10.200 -4.450 9.281 1.00 97.06 223 VAL A C 1
ATOM 1689 O O . VAL A 1 223 ? -10.288 -4.757 8.094 1.00 97.06 223 VAL A O 1
ATOM 1692 N N . LEU A 1 224 ? -10.731 -5.200 10.249 1.00 93.75 224 LEU A N 1
ATOM 1693 C CA . LEU A 1 224 ? -11.442 -6.450 10.001 1.00 93.75 224 LEU A CA 1
ATOM 1694 C C . LEU A 1 224 ? -12.952 -6.228 10.068 1.00 93.75 224 LEU A C 1
ATOM 1696 O O . LEU A 1 224 ? -13.475 -5.704 11.054 1.00 93.75 224 LEU A O 1
ATOM 1700 N N . VAL A 1 225 ? -13.672 -6.701 9.055 1.00 93.88 225 VAL A N 1
ATOM 1701 C CA . VAL A 1 225 ? -15.140 -6.685 9.009 1.00 93.88 225 VAL A CA 1
ATOM 1702 C C . VAL A 1 225 ? -15.707 -8.100 9.008 1.00 93.88 225 VAL A C 1
ATOM 1704 O O . VAL A 1 225 ? -15.013 -9.064 8.684 1.00 93.88 225 VAL A O 1
ATOM 1707 N N . ALA A 1 226 ? -16.978 -8.242 9.383 1.00 90.81 226 ALA A N 1
ATOM 1708 C CA . ALA A 1 226 ? -17.683 -9.515 9.287 1.00 90.81 226 ALA A CA 1
ATOM 1709 C C . ALA A 1 226 ? -17.710 -9.997 7.827 1.00 90.81 226 ALA A C 1
ATOM 1711 O O . ALA A 1 226 ? -17.998 -9.220 6.922 1.00 90.81 226 ALA A O 1
ATOM 1712 N N . GLY A 1 227 ? -17.490 -11.289 7.582 1.00 80.69 227 GLY A N 1
ATOM 1713 C CA . GLY A 1 227 ? -17.448 -11.863 6.232 1.00 80.69 227 GLY A CA 1
ATOM 1714 C C . GLY A 1 227 ? -18.753 -11.703 5.444 1.00 80.69 227 GLY A C 1
ATOM 1715 O O . GLY A 1 227 ? -18.744 -11.711 4.218 1.00 80.69 227 GLY A O 1
ATOM 1716 N N . SER A 1 228 ? -19.883 -11.467 6.119 1.00 83.62 228 SER A N 1
ATOM 1717 C CA . SER A 1 228 ? -21.144 -11.080 5.470 1.00 83.62 228 SER A CA 1
ATOM 1718 C C . SER A 1 228 ? -21.075 -9.730 4.742 1.00 83.62 228 SER A C 1
ATOM 1720 O O . SER A 1 228 ? -21.911 -9.450 3.887 1.00 83.62 228 SER A O 1
ATOM 1722 N N . GLU A 1 229 ? -20.096 -8.886 5.067 1.00 83.38 229 GLU A N 1
ATOM 1723 C CA . GLU A 1 229 ? -19.865 -7.572 4.460 1.00 83.38 229 GLU A CA 1
ATOM 1724 C C . GLU A 1 229 ? -18.960 -7.642 3.212 1.00 83.38 229 GLU A C 1
ATOM 1726 O O . GLU A 1 229 ? -18.763 -6.626 2.548 1.00 83.38 229 GLU A O 1
ATOM 1731 N N . ALA A 1 230 ? -18.469 -8.833 2.831 1.00 72.62 230 ALA A N 1
ATOM 1732 C CA . ALA A 1 230 ? -17.576 -9.046 1.682 1.00 72.62 230 ALA A CA 1
ATOM 1733 C C . ALA A 1 230 ? -18.097 -8.484 0.353 1.00 72.62 230 ALA A C 1
ATOM 1735 O O . ALA A 1 230 ? -17.326 -8.083 -0.511 1.00 72.62 230 ALA A O 1
ATOM 1736 N N . SER A 1 231 ? -19.418 -8.494 0.175 1.00 71.38 231 SER A N 1
ATOM 1737 C CA . SER A 1 231 ? -20.077 -7.978 -1.029 1.00 71.38 231 SER A CA 1
ATOM 1738 C C . SER A 1 231 ? -20.155 -6.452 -1.072 1.00 71.38 231 SER A C 1
ATOM 1740 O O . SER A 1 231 ? -20.410 -5.896 -2.137 1.00 71.38 231 SER A O 1
ATOM 1742 N N . LYS A 1 232 ? -19.980 -5.784 0.075 1.00 73.88 232 LYS A N 1
ATOM 1743 C CA . LYS A 1 232 ? -20.073 -4.329 0.192 1.00 73.88 232 LYS A CA 1
ATOM 1744 C C . LYS A 1 232 ? -18.725 -3.667 0.061 1.00 73.88 232 LYS A C 1
ATOM 1746 O O . LYS A 1 232 ? -18.658 -2.642 -0.607 1.00 73.88 232 LYS A O 1
ATOM 1751 N N . ILE A 1 233 ? -17.678 -4.231 0.675 1.00 67.94 233 ILE A N 1
ATOM 1752 C CA . ILE A 1 233 ? -16.305 -3.768 0.438 1.00 67.94 233 ILE A CA 1
ATOM 1753 C C . ILE A 1 233 ? -16.152 -3.672 -1.074 1.00 67.94 233 ILE A C 1
ATOM 1755 O O . ILE A 1 233 ? -16.501 -4.656 -1.739 1.00 67.94 233 ILE A O 1
ATOM 1759 N N . PRO A 1 234 ? -15.717 -2.521 -1.624 1.00 54.69 234 PRO A N 1
ATOM 1760 C CA . PRO A 1 234 ? -15.352 -2.465 -3.020 1.00 54.69 234 PRO A CA 1
ATOM 1761 C C . PRO A 1 234 ? -14.362 -3.600 -3.203 1.00 54.69 234 PRO A C 1
ATOM 1763 O O . PRO A 1 234 ? -13.226 -3.525 -2.744 1.00 54.69 234 PRO A O 1
ATOM 1766 N N . GLN A 1 235 ? -14.805 -4.705 -3.803 1.00 45.25 235 GLN A N 1
ATOM 1767 C CA . GLN A 1 235 ? -13.852 -5.638 -4.351 1.00 45.25 235 GLN A CA 1
ATOM 1768 C C . GLN A 1 235 ? -12.990 -4.721 -5.206 1.00 45.25 235 GLN A C 1
ATOM 1770 O O . GLN A 1 235 ? -13.556 -3.924 -5.969 1.00 45.25 235 GLN A O 1
ATOM 1775 N N . GLN A 1 236 ? -11.657 -4.769 -5.053 1.00 39.03 236 GLN A N 1
ATOM 1776 C CA . GLN A 1 236 ? -10.809 -4.416 -6.189 1.00 39.03 236 GLN A CA 1
ATOM 1777 C C . GLN A 1 236 ? -11.569 -5.003 -7.366 1.00 39.03 236 GLN A C 1
ATOM 1779 O O . GLN A 1 236 ? -11.859 -6.208 -7.269 1.00 39.03 236 GLN A O 1
ATOM 1784 N N . PRO A 1 237 ? -12.088 -4.168 -8.298 1.00 32.47 237 PRO A N 1
ATOM 1785 C CA . PRO A 1 237 ? -13.062 -4.641 -9.274 1.00 32.47 237 PRO A CA 1
ATOM 1786 C C . PRO A 1 237 ? -12.516 -5.977 -9.752 1.00 32.47 237 PRO A C 1
ATOM 1788 O O . PRO A 1 237 ? -11.309 -5.953 -9.956 1.00 32.47 237 PRO A O 1
ATOM 1791 N N . PRO A 1 238 ? -13.284 -7.087 -9.725 1.00 31.80 238 PRO A N 1
ATOM 1792 C CA . PRO A 1 238 ? -12.873 -8.501 -9.549 1.00 31.80 238 PRO A CA 1
ATOM 1793 C C . PRO A 1 238 ? -11.546 -9.043 -10.163 1.00 31.80 238 PRO A C 1
ATOM 1795 O O . PRO A 1 238 ? -11.582 -10.060 -10.829 1.00 31.80 238 PRO A O 1
ATOM 1798 N N . ALA A 1 239 ? -10.415 -8.341 -10.179 1.00 38.34 239 ALA A N 1
ATOM 1799 C CA . ALA A 1 239 ? -9.979 -7.864 -11.498 1.00 38.34 239 ALA A CA 1
ATOM 1800 C C . ALA A 1 239 ? -11.226 -7.296 -12.229 1.00 38.34 239 ALA A C 1
ATOM 1802 O O . ALA A 1 239 ? -12.282 -7.939 -12.362 1.00 38.34 239 ALA A O 1
ATOM 1803 N N . GLN A 1 240 ? -11.189 -6.074 -12.773 1.00 33.56 240 GLN A N 1
ATOM 1804 C CA . GLN A 1 240 ? -12.046 -5.973 -13.940 1.00 33.56 240 GLN A CA 1
ATOM 1805 C C . GLN A 1 240 ? -11.646 -7.235 -14.734 1.00 33.56 240 GLN A C 1
ATOM 1807 O O . GLN A 1 240 ? -10.466 -7.609 -14.798 1.00 33.56 240 GLN A O 1
ATOM 1812 N N . ALA A 1 241 ? -12.597 -7.901 -15.355 1.00 35.03 241 ALA A N 1
ATOM 1813 C CA . ALA A 1 241 ? -12.247 -8.130 -16.723 1.00 35.03 241 ALA A CA 1
ATOM 1814 C C . ALA A 1 241 ? -11.854 -6.717 -17.249 1.00 35.03 241 ALA A C 1
ATOM 1816 O O . ALA A 1 241 ? -12.679 -6.039 -17.844 1.00 35.03 241 ALA A O 1
ATOM 1817 N N . SER A 1 242 ? -10.602 -6.245 -16.985 1.00 37.69 242 SER A N 1
ATOM 1818 C CA . SER A 1 242 ? -9.680 -5.850 -18.016 1.00 37.69 242 SER A CA 1
ATOM 1819 C C . SER A 1 242 ? -9.981 -6.978 -18.946 1.00 37.69 242 SER A C 1
ATOM 1821 O O . SER A 1 242 ? -9.791 -8.149 -18.603 1.00 37.69 242 SER A O 1
ATOM 1823 N N . SER A 1 243 ? -10.880 -6.666 -19.878 1.00 41.41 243 SER A N 1
ATOM 1824 C CA . SER A 1 243 ? -11.318 -7.611 -20.866 1.00 41.41 243 SER A CA 1
ATOM 1825 C C . SER A 1 243 ? -9.981 -8.031 -21.395 1.00 41.41 243 SER A C 1
ATOM 1827 O O . SER A 1 243 ? -9.330 -7.201 -22.032 1.00 41.41 243 SER A O 1
ATOM 1829 N N . SER A 1 244 ? -9.459 -9.157 -20.900 1.00 48.41 244 SER A N 1
ATOM 1830 C CA . SER A 1 244 ? -8.077 -9.436 -21.156 1.00 48.41 244 SER A CA 1
ATOM 1831 C C . SER A 1 244 ? -8.167 -9.648 -22.634 1.00 48.41 244 SER A C 1
ATOM 1833 O O . SER A 1 244 ? -8.867 -10.555 -23.098 1.00 48.41 244 SER A O 1
ATOM 1835 N N . CYS A 1 245 ? -7.581 -8.722 -23.388 1.00 57.31 245 CYS A N 1
ATOM 1836 C CA . CYS A 1 245 ? -7.628 -8.793 -24.832 1.00 57.31 245 CYS A CA 1
ATOM 1837 C C . CYS A 1 245 ? -6.967 -10.108 -25.285 1.00 57.31 245 CYS A C 1
ATOM 1839 O O . CYS A 1 245 ? -7.085 -10.482 -26.446 1.00 57.31 245 CYS A O 1
ATOM 1841 N N . VAL A 1 246 ? -6.321 -10.812 -24.343 1.00 72.88 246 VAL A N 1
ATOM 1842 C CA . VAL A 1 246 ? -5.864 -12.190 -24.372 1.00 72.88 246 VAL A CA 1
ATOM 1843 C C . VAL A 1 246 ? -6.903 -13.126 -23.709 1.00 72.88 246 VAL A C 1
ATOM 1845 O O . VAL A 1 246 ? -6.953 -13.257 -22.481 1.00 72.88 246 VAL A O 1
ATOM 1848 N N . PRO A 1 247 ? -7.746 -13.824 -24.492 1.00 79.06 247 PRO A N 1
ATOM 1849 C CA . PRO A 1 247 ? -8.709 -14.783 -23.961 1.00 79.06 247 PRO A CA 1
ATOM 1850 C C . PRO A 1 247 ? -8.053 -15.856 -23.085 1.00 79.06 247 PRO A C 1
ATOM 1852 O O . PRO A 1 247 ? -7.049 -16.457 -23.462 1.00 79.06 247 PRO A O 1
ATOM 1855 N N . GLY A 1 248 ? -8.658 -16.136 -21.929 1.00 83.12 248 GLY A N 1
ATOM 1856 C CA . GLY A 1 248 ? -8.185 -17.180 -21.019 1.00 83.12 248 GLY A CA 1
ATOM 1857 C C . GLY A 1 248 ? -6.937 -16.812 -20.217 1.00 83.12 248 GLY A C 1
ATOM 1858 O O . GLY A 1 248 ? -6.334 -17.710 -19.633 1.00 83.12 248 GLY A O 1
ATOM 1859 N N . SER A 1 249 ? -6.545 -15.536 -20.171 1.00 87.00 249 SER A N 1
ATOM 1860 C CA . SER A 1 249 ? -5.494 -15.055 -19.273 1.00 87.00 249 SER A CA 1
ATOM 1861 C C . SER A 1 249 ? -6.053 -14.387 -18.015 1.00 87.00 249 SER A C 1
ATOM 1863 O O . SER A 1 249 ? -7.237 -14.061 -17.928 1.00 87.00 249 SER A O 1
ATOM 1865 N N . MET A 1 250 ? -5.167 -14.151 -17.053 1.00 85.50 250 MET A N 1
ATOM 1866 C CA . MET A 1 250 ? -5.429 -13.424 -15.811 1.00 85.50 250 MET A CA 1
ATOM 1867 C C . MET A 1 250 ? -4.214 -12.559 -15.438 1.00 85.50 250 MET A C 1
ATOM 1869 O O . MET A 1 250 ? -3.094 -12.928 -15.805 1.00 85.50 250 MET A O 1
ATOM 1873 N N . PRO A 1 251 ? -4.401 -11.436 -14.723 1.00 88.75 251 PRO A N 1
ATOM 1874 C CA . PRO A 1 251 ? -3.287 -10.679 -14.161 1.00 88.75 251 PRO A CA 1
ATOM 1875 C C . PRO A 1 251 ? -2.579 -11.491 -13.071 1.00 88.75 251 PRO A C 1
ATOM 1877 O O . PRO A 1 251 ? -3.224 -12.219 -12.313 1.00 88.75 251 PRO A O 1
ATOM 1880 N N . VAL A 1 252 ? -1.254 -11.361 -12.980 1.00 88.00 252 VAL A N 1
ATOM 1881 C CA . VAL A 1 252 ? -0.468 -11.996 -11.911 1.00 88.00 252 VAL A CA 1
ATOM 1882 C C . VAL A 1 252 ? -0.599 -11.244 -10.583 1.00 88.00 252 VAL A C 1
ATOM 1884 O O . VAL A 1 252 ? -0.377 -11.821 -9.522 1.00 88.00 252 VAL A O 1
ATOM 1887 N N . GLY A 1 253 ? -1.003 -9.972 -10.640 1.00 84.00 253 GLY A N 1
ATOM 1888 C CA . GLY A 1 253 ? -1.286 -9.149 -9.471 1.00 84.00 253 GLY A CA 1
ATOM 1889 C C . GLY A 1 253 ? -0.174 -8.158 -9.138 1.00 84.00 253 GLY A C 1
ATOM 1890 O O . GLY A 1 253 ? 0.054 -7.841 -7.967 1.00 84.00 253 GLY A O 1
ATOM 1891 N N . VAL A 1 254 ? 0.504 -7.634 -10.164 1.00 87.44 254 VAL A N 1
ATOM 1892 C CA . VAL A 1 254 ? 1.337 -6.433 -10.014 1.00 87.44 254 VAL A CA 1
ATOM 1893 C C . VAL A 1 254 ? 0.451 -5.240 -9.652 1.00 87.44 254 VAL A C 1
ATOM 1895 O O . VAL A 1 254 ? 0.778 -4.490 -8.738 1.00 87.44 254 VAL A O 1
ATOM 1898 N N . GLN A 1 255 ? -0.714 -5.095 -10.280 1.00 85.50 255 GLN A N 1
ATOM 1899 C CA . GLN A 1 255 ? -1.690 -4.066 -9.929 1.00 85.50 255 GLN A CA 1
ATOM 1900 C C . GLN A 1 255 ? -2.188 -4.210 -8.485 1.00 85.50 255 GLN A C 1
ATOM 1902 O O . GLN A 1 255 ? -2.371 -3.219 -7.782 1.00 85.50 255 GLN A O 1
ATOM 1907 N N . THR A 1 256 ? -2.436 -5.444 -8.046 1.00 72.62 256 THR A N 1
ATOM 1908 C CA . THR A 1 256 ? -3.164 -5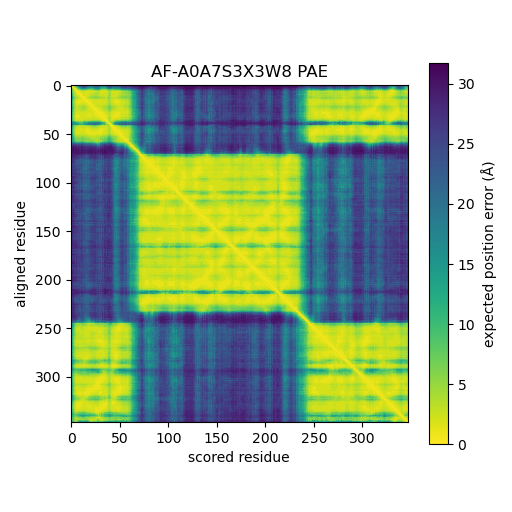.717 -6.800 1.00 72.62 256 THR A CA 1
ATOM 1909 C C . THR A 1 256 ? -2.276 -5.806 -5.562 1.00 72.62 256 THR A C 1
ATOM 1911 O O . THR A 1 256 ? -2.793 -5.881 -4.450 1.00 72.62 256 THR A O 1
ATOM 1914 N N . GLY A 1 257 ? -0.950 -5.801 -5.734 1.00 73.75 257 GLY A N 1
ATOM 1915 C CA . GLY A 1 257 ? 0.001 -5.959 -4.630 1.00 73.75 257 GLY A CA 1
ATOM 1916 C C . GLY A 1 257 ? 0.284 -7.412 -4.245 1.00 73.75 257 GLY A C 1
ATOM 1917 O O . GLY A 1 257 ? 1.038 -7.645 -3.307 1.00 73.75 257 GLY A O 1
ATOM 1918 N N . VAL A 1 258 ? -0.279 -8.391 -4.965 1.00 78.88 258 VAL A N 1
ATOM 1919 C CA . VAL A 1 258 ? 0.058 -9.817 -4.794 1.00 78.88 258 VAL A CA 1
ATOM 1920 C C . VAL A 1 258 ? 1.543 -10.054 -5.055 1.00 78.88 258 VAL A C 1
ATOM 1922 O O . VAL A 1 258 ? 2.194 -10.791 -4.318 1.00 78.88 258 VAL A O 1
ATOM 1925 N N . ILE A 1 259 ? 2.080 -9.404 -6.088 1.00 80.19 259 ILE A N 1
ATOM 1926 C CA . ILE A 1 259 ? 3.523 -9.308 -6.286 1.00 80.19 259 ILE A CA 1
ATOM 1927 C C . ILE A 1 259 ? 4.056 -8.236 -5.319 1.00 80.19 259 ILE A C 1
ATOM 1929 O O . ILE A 1 259 ? 3.628 -7.083 -5.444 1.00 80.19 259 ILE A O 1
ATOM 1933 N N . PRO A 1 260 ? 4.951 -8.570 -4.368 1.00 77.56 260 PRO A N 1
ATOM 1934 C CA . PRO A 1 260 ? 5.444 -7.629 -3.358 1.00 77.56 260 PRO A CA 1
ATOM 1935 C C . PRO A 1 260 ? 6.323 -6.530 -3.973 1.00 77.56 260 PRO A C 1
ATOM 1937 O O . PRO A 1 260 ? 6.823 -6.684 -5.083 1.00 77.56 260 PRO A O 1
ATOM 1940 N N . ASP A 1 261 ? 6.507 -5.413 -3.264 1.00 81.38 261 ASP A N 1
ATOM 1941 C CA . ASP A 1 261 ? 7.281 -4.262 -3.766 1.00 81.38 261 ASP A CA 1
ATOM 1942 C C . ASP A 1 261 ? 8.724 -4.648 -4.136 1.00 81.38 261 ASP A C 1
ATOM 1944 O O . ASP A 1 261 ? 9.183 -4.295 -5.220 1.00 81.38 261 ASP A O 1
ATOM 1948 N N . ASP A 1 262 ? 9.388 -5.465 -3.312 1.00 80.94 262 ASP A N 1
ATOM 1949 C CA . ASP A 1 262 ? 10.769 -5.927 -3.543 1.00 80.94 262 ASP A CA 1
ATOM 1950 C C . ASP A 1 262 ? 10.920 -6.862 -4.756 1.00 80.94 262 ASP A C 1
ATOM 1952 O O . ASP A 1 262 ? 12.033 -7.130 -5.212 1.00 80.94 262 ASP A O 1
ATOM 1956 N N . ALA A 1 263 ? 9.810 -7.370 -5.300 1.00 87.25 263 ALA A N 1
ATOM 1957 C CA . ALA A 1 263 ? 9.822 -8.150 -6.532 1.00 87.25 263 ALA A CA 1
ATOM 1958 C C . ALA A 1 263 ? 9.861 -7.270 -7.794 1.00 87.25 263 ALA A C 1
ATOM 1960 O O . ALA A 1 263 ? 10.054 -7.795 -8.894 1.00 87.25 263 ALA A O 1
ATOM 1961 N N . LEU A 1 264 ? 9.698 -5.948 -7.660 1.00 94.44 264 LEU A N 1
ATOM 1962 C CA . LEU A 1 264 ? 9.874 -4.989 -8.744 1.00 94.44 264 LEU A CA 1
ATOM 1963 C C . LEU A 1 264 ? 11.254 -4.339 -8.619 1.00 94.44 264 LEU A C 1
ATOM 1965 O O . LEU A 1 264 ? 11.566 -3.671 -7.639 1.00 94.44 264 LEU A O 1
ATOM 1969 N N . THR A 1 265 ? 12.086 -4.511 -9.640 1.00 94.19 265 THR A N 1
ATOM 1970 C CA . THR A 1 265 ? 13.453 -3.964 -9.695 1.00 94.19 265 THR A CA 1
ATOM 1971 C C . THR A 1 265 ? 13.684 -3.273 -11.032 1.00 94.19 265 THR A C 1
ATOM 1973 O O . THR A 1 265 ? 12.941 -3.511 -11.978 1.00 94.19 265 THR A O 1
ATOM 1976 N N . ALA A 1 266 ? 14.695 -2.415 -11.143 1.00 95.88 266 ALA A N 1
ATOM 1977 C CA . ALA A 1 266 ? 15.002 -1.726 -12.394 1.00 95.88 266 ALA A CA 1
ATOM 1978 C C . ALA A 1 266 ? 16.507 -1.549 -12.610 1.00 95.88 266 ALA A C 1
ATOM 1980 O O . ALA A 1 266 ? 17.292 -1.660 -11.669 1.00 95.88 266 ALA A O 1
ATOM 1981 N N . SER A 1 267 ? 16.893 -1.251 -13.851 1.00 94.75 267 SER A N 1
ATOM 1982 C CA . SER A 1 267 ? 18.268 -0.895 -14.225 1.00 94.75 267 SER A CA 1
ATOM 1983 C C . SER A 1 267 ? 18.746 0.393 -13.560 1.00 94.75 267 SER A C 1
ATOM 1985 O O . SER A 1 267 ? 19.885 0.474 -13.107 1.00 94.75 267 SER A O 1
ATOM 1987 N N . SER A 1 268 ? 17.872 1.395 -13.517 1.00 93.62 268 SER A N 1
ATOM 1988 C CA . SER A 1 268 ? 18.097 2.688 -12.887 1.00 93.62 268 SER A CA 1
ATOM 1989 C C . SER A 1 268 ? 16.756 3.325 -12.520 1.00 93.62 268 SER A C 1
ATOM 1991 O O . SER A 1 268 ? 15.688 2.831 -12.898 1.00 93.62 268 SER A O 1
ATOM 1993 N N . VAL A 1 269 ? 16.809 4.406 -11.747 1.00 92.06 269 VAL A N 1
ATOM 1994 C CA . VAL A 1 269 ? 15.629 5.108 -11.244 1.00 92.06 269 VAL A CA 1
ATOM 1995 C C . VAL A 1 269 ? 15.924 6.606 -11.242 1.00 92.06 269 VAL A C 1
ATOM 1997 O O . VAL A 1 269 ? 16.956 7.014 -10.715 1.00 92.06 269 VAL A O 1
ATOM 2000 N N . TYR A 1 270 ? 15.030 7.417 -11.816 1.00 89.31 270 TYR A N 1
ATOM 2001 C CA . TYR A 1 270 ? 15.166 8.881 -11.838 1.00 89.31 270 TYR A CA 1
ATOM 2002 C C . TYR A 1 270 ? 15.154 9.506 -10.429 1.00 89.31 270 TYR A C 1
ATOM 2004 O O . TYR A 1 270 ? 15.943 10.399 -10.128 1.00 89.31 270 TYR A O 1
ATOM 2012 N N . GLY A 1 271 ? 14.273 9.013 -9.557 1.00 87.06 271 GLY A N 1
ATOM 2013 C CA . GLY A 1 271 ? 14.130 9.430 -8.162 1.00 87.06 271 GLY A CA 1
ATOM 2014 C C . GLY A 1 271 ? 13.157 8.527 -7.402 1.00 87.06 271 GLY A C 1
ATOM 2015 O O . GLY A 1 271 ? 12.513 7.666 -7.999 1.00 87.06 271 GLY A O 1
ATOM 2016 N N . GLU A 1 272 ? 13.025 8.714 -6.089 1.00 85.62 272 GLU A N 1
ATOM 2017 C CA . GLU A 1 272 ? 12.149 7.888 -5.234 1.00 85.62 272 GLU A CA 1
ATOM 2018 C C . GLU A 1 272 ? 10.675 7.915 -5.672 1.00 85.62 272 GLU A C 1
ATOM 2020 O O . GLU A 1 272 ? 9.966 6.913 -5.557 1.00 85.62 272 GLU A O 1
ATOM 2025 N N . GLN A 1 273 ? 10.219 9.032 -6.248 1.00 83.31 273 GLN A N 1
ATOM 2026 C CA . GLN A 1 273 ? 8.879 9.166 -6.825 1.00 83.31 273 GLN A CA 1
ATOM 2027 C C . GLN A 1 273 ? 8.665 8.318 -8.093 1.00 83.31 273 GLN A C 1
ATOM 2029 O O . GLN A 1 273 ? 7.524 8.066 -8.472 1.00 83.31 273 GLN A O 1
ATOM 2034 N N . CYS A 1 274 ? 9.755 7.820 -8.687 1.00 88.00 274 CYS A N 1
ATOM 2035 C CA . CYS A 1 274 ? 9.783 6.937 -9.852 1.00 88.00 274 CYS A CA 1
ATOM 2036 C C . CYS A 1 274 ? 10.245 5.510 -9.500 1.00 88.00 274 CYS A C 1
ATOM 2038 O O . CYS A 1 274 ? 10.694 4.761 -10.374 1.00 88.00 274 CYS A O 1
ATOM 2040 N N . ALA A 1 275 ? 10.230 5.133 -8.217 1.00 90.12 275 ALA A N 1
ATOM 2041 C CA . ALA A 1 275 ? 10.731 3.836 -7.777 1.00 90.12 275 ALA A CA 1
ATOM 2042 C C . ALA A 1 275 ? 9.942 2.665 -8.409 1.00 90.12 275 ALA A C 1
ATOM 2044 O O . ALA A 1 275 ? 8.724 2.762 -8.572 1.00 90.12 275 ALA A O 1
ATOM 2045 N N . PRO A 1 276 ? 10.577 1.505 -8.682 1.00 93.12 276 PRO A N 1
ATOM 2046 C CA . PRO A 1 276 ? 9.927 0.352 -9.320 1.00 93.12 276 PRO A CA 1
ATOM 2047 C C . PRO A 1 276 ? 8.609 -0.087 -8.665 1.00 93.12 276 PRO A C 1
ATOM 2049 O O . PRO A 1 276 ? 7.656 -0.424 -9.363 1.00 93.12 276 PRO A O 1
ATOM 2052 N N . LYS A 1 277 ? 8.499 0.003 -7.332 1.00 87.69 277 LYS A N 1
ATOM 2053 C CA . LYS A 1 277 ? 7.276 -0.296 -6.556 1.00 87.69 277 LYS A CA 1
ATOM 2054 C C . LYS A 1 277 ? 6.049 0.556 -6.921 1.00 87.69 277 LYS A C 1
ATOM 2056 O O . LYS A 1 277 ? 4.913 0.236 -6.553 1.00 87.69 277 LYS A O 1
ATOM 2061 N N . LEU A 1 278 ? 6.259 1.674 -7.609 1.00 90.06 278 LEU A N 1
ATOM 2062 C CA . LEU A 1 278 ? 5.213 2.589 -8.060 1.00 90.06 278 LEU A CA 1
ATOM 2063 C C . LEU A 1 278 ? 4.709 2.248 -9.468 1.00 90.06 278 LEU A C 1
ATOM 2065 O O . LEU A 1 278 ? 3.625 2.691 -9.836 1.00 90.06 278 LEU A O 1
ATOM 2069 N N . ALA A 1 279 ? 5.404 1.379 -10.205 1.00 94.44 279 ALA A N 1
ATOM 2070 C CA . ALA A 1 279 ? 5.063 0.948 -11.561 1.00 94.44 279 ALA A CA 1
ATOM 2071 C C . ALA A 1 279 ? 3.891 -0.048 -11.632 1.00 94.44 279 ALA A C 1
ATOM 2073 O O . ALA A 1 279 ? 3.883 -0.951 -12.465 1.00 94.44 279 ALA A O 1
ATOM 2074 N N . ARG A 1 280 ? 2.892 0.080 -10.760 1.00 92.88 280 ARG A N 1
ATOM 2075 C CA . ARG A 1 280 ? 1.721 -0.805 -10.721 1.00 92.88 280 ARG A CA 1
ATOM 2076 C C . ARG A 1 280 ? 0.599 -0.201 -11.559 1.00 92.88 280 ARG A C 1
ATOM 2078 O O . ARG A 1 280 ? 0.312 0.987 -11.426 1.00 92.88 280 ARG A O 1
ATOM 2085 N N . LEU A 1 281 ? -0.030 -1.003 -12.420 1.00 88.31 281 LEU A N 1
ATOM 2086 C CA . LEU A 1 281 ? -1.147 -0.560 -13.267 1.00 88.31 281 LEU A CA 1
ATOM 2087 C C . LEU A 1 281 ? -2.252 0.131 -12.440 1.00 88.31 281 LEU A C 1
ATOM 2089 O O . LEU A 1 281 ? -2.525 -0.286 -11.317 1.00 88.31 281 LEU A O 1
ATOM 2093 N N . HIS A 1 282 ? -2.897 1.167 -12.985 1.00 82.88 282 HIS A N 1
ATOM 2094 C CA . HIS A 1 282 ? -3.998 1.922 -12.357 1.00 82.88 282 HIS A CA 1
ATOM 2095 C C . HIS A 1 282 ? -3.685 2.606 -11.017 1.00 82.88 282 HIS A C 1
ATOM 2097 O O . HIS A 1 282 ? -4.599 3.070 -10.334 1.00 82.88 282 HIS A O 1
ATOM 2103 N N . LYS A 1 283 ? -2.416 2.666 -10.607 1.00 74.56 283 LYS A N 1
ATOM 2104 C CA . LYS A 1 283 ? -2.025 3.387 -9.397 1.00 74.56 283 LYS A CA 1
ATOM 2105 C C . LYS A 1 283 ? -2.035 4.887 -9.687 1.00 74.56 283 LYS A C 1
ATOM 2107 O O . LYS A 1 283 ? -1.205 5.357 -10.458 1.00 74.56 283 LYS A O 1
ATOM 2112 N N . GLU A 1 284 ? -3.007 5.601 -9.131 1.00 73.62 284 GLU A N 1
ATOM 2113 C CA . GLU A 1 284 ? -3.180 7.051 -9.299 1.00 73.62 284 GLU A CA 1
ATOM 2114 C C . GLU A 1 284 ? -2.366 7.834 -8.253 1.00 73.62 284 GLU A C 1
ATOM 2116 O O . GLU A 1 284 ? -2.069 7.298 -7.183 1.00 73.62 284 GLU A O 1
ATOM 2121 N N . GLY A 1 285 ? -2.007 9.089 -8.554 1.00 70.38 285 GLY A N 1
ATOM 2122 C CA . GLY A 1 285 ? -1.227 9.947 -7.642 1.00 70.38 285 GLY A CA 1
ATOM 2123 C C . GLY A 1 285 ? 0.215 9.474 -7.417 1.00 70.38 285 GLY A C 1
ATOM 2124 O O . GLY A 1 285 ? 0.773 9.653 -6.334 1.00 70.38 285 GLY A O 1
ATOM 2125 N N . VAL A 1 286 ? 0.772 8.766 -8.405 1.00 78.12 286 VAL A N 1
ATOM 2126 C CA . VAL A 1 286 ? 2.179 8.363 -8.460 1.00 78.12 286 VAL A CA 1
ATOM 2127 C C . VAL A 1 286 ? 2.685 8.479 -9.891 1.00 78.12 286 VAL A C 1
ATOM 2129 O O . VAL A 1 286 ? 1.927 8.258 -10.838 1.00 78.12 286 VAL A O 1
ATOM 2132 N N . GLU A 1 287 ? 3.978 8.743 -10.054 1.00 82.44 287 GLU A N 1
ATOM 2133 C CA . GLU A 1 287 ? 4.561 8.891 -11.387 1.00 82.44 287 GLU A CA 1
ATOM 2134 C C . GLU A 1 287 ? 4.694 7.547 -12.116 1.00 82.44 287 GLU A C 1
ATOM 2136 O O . GLU A 1 287 ? 4.483 7.501 -13.318 1.00 82.44 287 GLU A O 1
ATOM 2141 N N . GLY A 1 288 ? 4.936 6.432 -11.417 1.00 89.31 288 GLY A N 1
ATOM 2142 C CA . GLY A 1 288 ? 5.218 5.122 -12.025 1.00 89.31 288 GLY A CA 1
ATOM 2143 C C . GLY A 1 288 ? 6.702 4.777 -11.904 1.00 89.31 288 GLY A C 1
ATOM 2144 O O . GLY A 1 288 ? 7.339 5.211 -10.952 1.00 89.31 288 GLY A O 1
ATOM 2145 N N . TRP A 1 289 ? 7.265 3.989 -12.824 1.00 94.69 289 TRP A N 1
ATOM 2146 C CA . TRP A 1 289 ? 8.723 3.863 -12.944 1.00 94.69 289 TRP A CA 1
ATOM 2147 C C . TRP A 1 289 ? 9.259 4.644 -14.135 1.00 94.69 289 TRP A C 1
ATOM 2149 O O . TRP A 1 289 ? 8.765 4.477 -15.250 1.00 94.69 289 TRP A O 1
ATOM 2159 N N . ALA A 1 290 ? 10.327 5.405 -13.896 1.00 92.75 290 ALA A N 1
ATOM 2160 C CA . ALA A 1 290 ? 11.103 6.105 -14.909 1.00 92.75 290 ALA A CA 1
ATOM 2161 C C . ALA A 1 290 ? 12.611 5.887 -14.666 1.00 92.75 290 ALA A C 1
ATOM 2163 O O . ALA A 1 290 ? 13.067 5.984 -13.516 1.00 92.75 290 ALA A O 1
ATOM 2164 N N . PRO A 1 291 ? 13.398 5.596 -15.716 1.00 92.81 291 PRO A N 1
ATOM 2165 C CA . PRO A 1 291 ? 14.839 5.426 -15.604 1.00 92.81 291 PRO A CA 1
ATOM 2166 C C . PRO A 1 291 ? 15.563 6.754 -15.372 1.00 92.81 291 PRO A C 1
ATOM 2168 O O . PRO A 1 291 ? 15.068 7.827 -15.712 1.00 92.81 291 PRO A O 1
ATOM 2171 N N . ASP A 1 292 ? 16.787 6.673 -14.858 1.00 87.88 292 ASP A N 1
ATOM 2172 C CA . ASP A 1 292 ? 17.675 7.826 -14.750 1.00 87.88 292 ASP A CA 1
ATOM 2173 C C . ASP A 1 292 ? 17.971 8.418 -16.144 1.00 87.88 292 ASP A C 1
ATOM 2175 O O . ASP A 1 292 ? 18.374 7.730 -17.095 1.00 87.88 292 ASP A O 1
ATOM 2179 N N . GLY A 1 293 ? 17.793 9.737 -16.261 1.00 75.56 293 GLY A N 1
ATOM 2180 C CA . GLY A 1 293 ? 17.931 10.490 -17.505 1.00 75.56 293 GLY A CA 1
ATOM 2181 C C . GLY A 1 293 ? 19.326 10.404 -18.131 1.00 75.56 293 GLY A C 1
ATOM 2182 O O . GLY A 1 293 ? 19.463 10.641 -19.331 1.00 75.56 293 GLY A O 1
ATOM 2183 N N . GLY A 1 294 ? 20.353 10.027 -17.361 1.00 73.19 294 GLY A N 1
ATOM 2184 C CA . GLY A 1 294 ? 21.713 9.820 -17.861 1.00 73.19 294 GLY A CA 1
ATOM 2185 C C . GLY A 1 294 ? 21.908 8.562 -18.720 1.00 73.19 294 GLY A C 1
ATOM 2186 O O . GLY A 1 294 ? 22.862 8.518 -19.498 1.00 73.19 294 GLY A O 1
ATOM 2187 N N . GLN A 1 295 ? 21.035 7.552 -18.603 1.00 70.25 295 GLN A N 1
ATOM 2188 C CA . GLN A 1 295 ? 21.215 6.237 -19.246 1.00 70.25 295 GLN A CA 1
ATOM 2189 C C . GLN A 1 295 ? 20.096 5.852 -20.228 1.00 70.25 295 GLN A C 1
ATOM 2191 O O . GLN A 1 295 ? 20.303 4.972 -21.067 1.00 70.25 295 GLN A O 1
ATOM 2196 N N . LYS A 1 296 ? 18.946 6.543 -20.215 1.00 72.81 296 LYS A N 1
ATOM 2197 C CA . LYS A 1 296 ? 17.795 6.262 -21.105 1.00 72.81 296 LYS A CA 1
ATOM 2198 C C . LYS A 1 296 ? 18.123 6.259 -22.604 1.00 72.81 296 LYS A C 1
ATOM 2200 O O . LYS A 1 296 ? 17.554 5.473 -23.360 1.00 72.81 296 LYS A O 1
ATOM 2205 N N . GLU A 1 297 ? 19.096 7.062 -23.038 1.00 79.00 297 GLU A N 1
ATOM 2206 C CA . GLU A 1 297 ? 19.533 7.130 -24.443 1.00 79.00 297 GLU A CA 1
ATOM 2207 C C . GLU A 1 297 ? 20.185 5.828 -24.935 1.00 79.00 297 GLU A C 1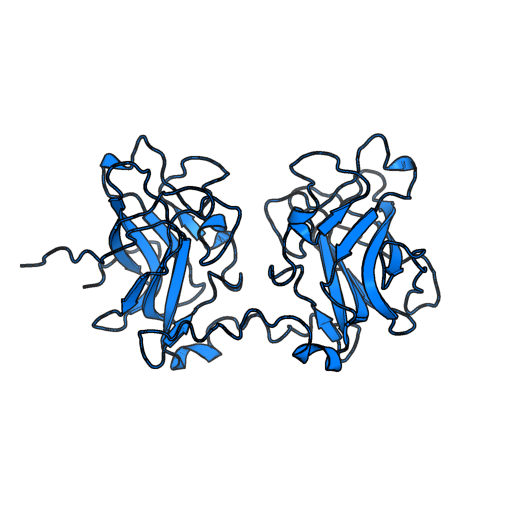
ATOM 2209 O O . GLU A 1 297 ? 20.240 5.571 -26.138 1.00 79.00 297 GLU A O 1
ATOM 2214 N N . SER A 1 298 ? 20.636 4.966 -24.015 1.00 81.19 298 SER A N 1
ATOM 2215 C CA . SER A 1 298 ? 21.130 3.628 -24.350 1.00 81.19 298 SER A CA 1
ATOM 2216 C C . SER A 1 298 ? 20.029 2.718 -24.910 1.00 81.19 298 SER A C 1
ATOM 2218 O O . SER A 1 298 ? 20.336 1.756 -25.619 1.00 81.19 298 SER A O 1
ATOM 2220 N N . ARG A 1 299 ? 18.751 3.012 -24.606 1.00 86.19 299 ARG A N 1
ATOM 2221 C CA . ARG A 1 299 ? 17.581 2.168 -24.914 1.00 86.19 299 ARG A CA 1
ATOM 2222 C C . ARG A 1 299 ? 17.718 0.737 -24.378 1.00 86.19 299 ARG A C 1
ATOM 2224 O O . ARG A 1 299 ? 17.239 -0.227 -24.986 1.00 86.19 299 ARG A O 1
ATOM 2231 N N . GLN A 1 300 ? 18.434 0.599 -23.264 1.00 88.69 300 GLN A N 1
ATOM 2232 C CA . GLN A 1 300 ? 18.623 -0.652 -22.526 1.00 88.69 300 GLN A CA 1
ATOM 2233 C C . GLN A 1 300 ? 18.063 -0.579 -21.103 1.00 88.69 300 GLN A C 1
ATOM 2235 O O . GLN A 1 300 ? 18.214 -1.533 -20.346 1.00 88.69 300 GLN A O 1
ATOM 2240 N N . GLU A 1 301 ? 17.416 0.529 -20.741 1.00 94.38 301 GLU A N 1
ATOM 2241 C CA . GLU A 1 301 ? 16.780 0.683 -19.438 1.00 94.38 301 GLU A CA 1
ATOM 2242 C C . GLU A 1 301 ? 15.598 -0.271 -19.305 1.00 94.38 301 GLU A C 1
ATOM 2244 O O . GLU A 1 301 ? 14.790 -0.402 -20.229 1.00 94.38 301 GLU A O 1
ATOM 2249 N N . TRP A 1 302 ? 15.501 -0.940 -18.161 1.00 95.50 302 TRP A N 1
ATOM 2250 C CA . TRP A 1 302 ? 14.499 -1.961 -17.923 1.00 95.50 302 TRP A CA 1
ATOM 2251 C C . TRP A 1 302 ? 13.857 -1.862 -16.545 1.00 95.50 302 TRP A C 1
ATOM 2253 O O . TRP A 1 302 ? 14.520 -1.582 -15.549 1.00 95.50 302 TRP A O 1
ATOM 2263 N N . LEU A 1 303 ? 12.567 -2.195 -16.506 1.00 97.19 303 LEU A N 1
ATOM 2264 C CA . LEU A 1 303 ? 11.815 -2.558 -15.307 1.00 97.19 303 LEU A CA 1
ATOM 2265 C C . LEU A 1 303 ? 11.620 -4.076 -15.303 1.00 97.19 303 LEU A C 1
ATOM 2267 O O . LEU A 1 303 ? 11.231 -4.645 -16.320 1.00 97.19 303 LEU A O 1
ATOM 2271 N N . GLN A 1 304 ? 11.871 -4.737 -14.179 1.00 97.44 304 GLN A N 1
ATOM 2272 C CA . GLN A 1 304 ? 11.765 -6.182 -14.010 1.00 97.44 304 GLN A CA 1
ATOM 2273 C C . GLN A 1 304 ? 10.753 -6.538 -12.927 1.00 97.44 304 GLN A C 1
ATOM 2275 O O . GLN A 1 304 ? 10.770 -5.967 -11.839 1.00 97.44 304 GLN A O 1
ATOM 2280 N N . VAL A 1 305 ? 9.947 -7.557 -13.209 1.00 96.62 305 VAL A N 1
ATOM 2281 C CA . VAL A 1 305 ? 9.034 -8.195 -12.260 1.00 96.62 305 VAL A CA 1
ATOM 2282 C C . VAL A 1 305 ? 9.515 -9.625 -11.995 1.00 96.62 305 VAL A C 1
ATOM 2284 O O . VAL A 1 305 ? 9.627 -10.415 -12.935 1.00 96.62 305 VAL A O 1
ATOM 2287 N N . ASP A 1 306 ? 9.802 -9.961 -10.734 1.00 90.50 306 ASP A N 1
ATOM 2288 C CA . ASP A 1 306 ? 9.952 -11.344 -10.259 1.00 90.50 306 ASP A CA 1
ATOM 2289 C C . ASP A 1 306 ? 8.570 -11.900 -9.883 1.00 90.50 306 ASP A C 1
ATOM 2291 O O . ASP A 1 306 ? 7.915 -11.438 -8.953 1.00 90.50 306 ASP A O 1
ATOM 2295 N N . LEU A 1 307 ? 8.113 -12.919 -10.604 1.00 87.06 307 LEU A N 1
ATOM 2296 C CA . LEU A 1 307 ? 6.826 -13.576 -10.374 1.00 87.06 307 LEU A CA 1
ATOM 2297 C C . LEU A 1 307 ? 6.845 -14.501 -9.138 1.00 87.06 307 LEU A C 1
ATOM 2299 O O . LEU A 1 307 ? 5.847 -15.157 -8.836 1.00 87.06 307 LEU A O 1
ATOM 2303 N N . GLY A 1 308 ? 7.990 -14.625 -8.457 1.00 81.56 308 GLY A N 1
ATOM 2304 C CA . GLY A 1 308 ? 8.236 -15.491 -7.298 1.00 81.56 308 GLY A CA 1
ATOM 2305 C C . GLY A 1 308 ? 8.411 -16.969 -7.657 1.00 81.56 308 GLY A C 1
ATOM 2306 O O . GLY A 1 308 ? 9.042 -17.728 -6.922 1.00 81.56 308 GLY A O 1
ATOM 2307 N N . GLN A 1 309 ? 7.895 -17.379 -8.813 1.00 83.62 309 GLN A N 1
ATOM 2308 C CA . GLN A 1 309 ? 7.972 -18.729 -9.358 1.00 83.62 309 GLN A CA 1
ATOM 2309 C C . GLN A 1 309 ? 7.850 -18.702 -10.885 1.00 83.62 309 GLN A C 1
ATOM 2311 O O . GLN A 1 309 ? 7.487 -17.690 -11.479 1.00 83.62 309 GLN A O 1
ATOM 2316 N N . GLU A 1 310 ? 8.093 -19.843 -11.522 1.00 87.69 310 GLU A N 1
ATOM 2317 C CA . GLU A 1 310 ? 7.880 -19.989 -12.960 1.00 87.69 310 GLU A CA 1
ATOM 2318 C C . GLU A 1 310 ? 6.390 -20.115 -13.299 1.00 87.69 310 GLU A C 1
ATOM 2320 O O . GLU A 1 310 ? 5.723 -21.066 -12.882 1.00 87.69 310 GLU A O 1
ATOM 2325 N N . LEU A 1 311 ? 5.895 -19.185 -14.111 1.00 90.56 311 LEU A N 1
ATOM 2326 C CA . LEU A 1 311 ? 4.528 -19.151 -14.621 1.00 90.56 311 LEU A CA 1
ATOM 2327 C C . LEU A 1 311 ? 4.520 -19.128 -16.149 1.00 90.56 311 LEU A C 1
ATOM 2329 O O . LEU A 1 311 ? 5.512 -18.792 -16.797 1.00 90.56 311 LEU A O 1
ATOM 2333 N N . MET A 1 312 ? 3.379 -19.485 -16.733 1.00 93.06 312 MET A N 1
ATOM 2334 C CA . MET A 1 312 ? 3.154 -19.362 -18.171 1.00 93.06 312 MET A CA 1
ATOM 2335 C C . MET A 1 312 ? 2.649 -17.954 -18.508 1.00 93.06 312 MET A C 1
ATOM 2337 O O . MET A 1 312 ? 1.451 -17.688 -18.422 1.00 93.06 312 MET A O 1
ATOM 2341 N N . VAL A 1 313 ? 3.556 -17.056 -18.888 1.00 94.25 313 VAL A N 1
ATOM 2342 C CA . VAL A 1 313 ? 3.260 -15.675 -19.284 1.00 94.25 313 VAL A CA 1
ATOM 2343 C C . VAL A 1 313 ? 2.693 -15.656 -20.701 1.00 94.25 313 VAL A C 1
ATOM 2345 O O . VAL A 1 313 ? 3.252 -16.257 -21.616 1.00 94.25 313 VAL A O 1
ATOM 2348 N N . VAL A 1 314 ? 1.568 -14.974 -20.889 1.00 93.88 314 VAL A N 1
ATOM 2349 C CA . VAL A 1 314 ? 0.828 -14.926 -22.164 1.00 93.88 314 VAL A CA 1
ATOM 2350 C C . VAL A 1 314 ? 0.668 -13.512 -22.710 1.00 93.88 314 VAL A C 1
ATOM 2352 O O . VAL A 1 314 ? 0.164 -13.331 -23.817 1.00 93.88 314 VAL A O 1
ATOM 2355 N N . GLY A 1 315 ? 1.078 -12.504 -21.948 1.00 92.62 315 GLY A N 1
ATOM 2356 C CA . GLY A 1 315 ? 1.028 -11.119 -22.373 1.00 92.62 315 GLY A CA 1
ATOM 2357 C C . GLY A 1 315 ? 1.401 -10.163 -21.256 1.00 92.62 315 GLY A C 1
ATOM 2358 O O . GLY A 1 315 ? 1.705 -10.566 -20.132 1.00 92.62 315 GLY A O 1
ATOM 2359 N N . VAL A 1 316 ? 1.340 -8.880 -21.574 1.00 95.06 316 VAL A N 1
ATOM 2360 C CA . VAL A 1 316 ? 1.600 -7.787 -20.637 1.00 95.06 316 VAL A CA 1
ATOM 2361 C C . VAL A 1 316 ? 0.637 -6.635 -20.880 1.00 95.06 316 VAL A C 1
ATOM 2363 O O . VAL A 1 316 ? 0.080 -6.490 -21.974 1.00 95.06 316 VAL A O 1
ATOM 2366 N N . GLN A 1 317 ? 0.456 -5.806 -19.858 1.00 95.00 317 GLN A N 1
ATOM 2367 C CA . GLN A 1 317 ? -0.251 -4.537 -19.962 1.00 95.00 317 GLN A CA 1
ATOM 2368 C C . GLN A 1 317 ? 0.649 -3.398 -19.493 1.00 95.00 317 GLN A C 1
ATOM 2370 O O . GLN A 1 317 ? 1.399 -3.561 -18.530 1.00 95.00 317 GLN A O 1
ATOM 2375 N N . THR A 1 318 ? 0.562 -2.255 -20.168 1.00 94.06 318 THR A N 1
ATOM 2376 C CA . THR A 1 318 ? 1.318 -1.045 -19.834 1.00 94.06 318 THR A CA 1
ATOM 2377 C C . THR A 1 318 ? 0.413 0.178 -19.788 1.00 94.06 318 THR A C 1
ATOM 2379 O O . THR A 1 318 ? -0.568 0.287 -20.526 1.00 94.06 318 THR A O 1
ATOM 2382 N N . GLN A 1 319 ? 0.754 1.117 -18.923 1.00 92.19 319 GLN A N 1
ATOM 2383 C CA . GLN A 1 319 ? 0.131 2.424 -18.762 1.00 92.19 319 GLN A CA 1
ATOM 2384 C C . GLN A 1 319 ? 1.247 3.459 -18.547 1.00 92.19 319 GLN A C 1
ATOM 2386 O O . GLN A 1 319 ? 2.332 3.101 -18.083 1.00 92.19 319 GLN A O 1
ATOM 2391 N N . GLY A 1 320 ? 1.009 4.718 -18.916 1.00 88.56 320 GLY A N 1
ATOM 2392 C CA . GLY A 1 320 ? 1.954 5.808 -18.666 1.00 88.56 320 GLY A CA 1
ATOM 2393 C C . GLY A 1 320 ? 1.902 6.316 -17.225 1.00 88.56 320 GLY A C 1
ATOM 2394 O O . GLY A 1 320 ? 1.406 5.630 -16.329 1.00 88.56 320 GLY A O 1
ATOM 2395 N N . ASN A 1 321 ? 2.405 7.522 -17.008 1.00 85.44 321 ASN A N 1
ATOM 2396 C CA . ASN A 1 321 ? 2.510 8.180 -15.712 1.00 85.44 321 ASN A CA 1
ATOM 2397 C C . ASN A 1 321 ? 1.119 8.489 -15.104 1.00 85.44 321 ASN A C 1
ATOM 2399 O O . ASN A 1 321 ? 0.130 8.678 -15.816 1.00 85.44 321 ASN A O 1
ATOM 2403 N N . GLY A 1 322 ? 0.997 8.423 -13.776 1.00 76.38 322 GLY A N 1
ATOM 2404 C CA . GLY A 1 322 ? -0.263 8.657 -13.059 1.00 76.38 322 GLY A CA 1
ATOM 2405 C C . GLY A 1 322 ? -0.572 10.125 -12.747 1.00 76.38 322 GLY A C 1
ATOM 2406 O O . GLY A 1 322 ? -1.670 10.415 -12.280 1.00 76.38 322 GLY A O 1
ATOM 2407 N N . GLU A 1 323 ? 0.356 11.047 -13.000 1.00 78.50 323 GLU A N 1
ATOM 2408 C CA . GLU A 1 323 ? 0.259 12.466 -12.632 1.00 78.50 323 GLU A CA 1
ATOM 2409 C C . GLU A 1 323 ? 0.456 13.422 -13.817 1.00 78.50 323 GLU A C 1
ATOM 2411 O O . GLU A 1 323 ? -0.228 14.445 -13.900 1.00 78.50 323 GLU A O 1
ATOM 2416 N N . CYS A 1 324 ? 1.348 13.098 -14.754 1.00 76.12 324 CYS A N 1
ATOM 2417 C CA . CYS A 1 324 ? 1.674 13.947 -15.903 1.00 76.12 324 CYS A CA 1
ATOM 2418 C C . CYS A 1 324 ? 1.750 13.161 -17.221 1.00 76.12 324 CYS A C 1
ATOM 2420 O O . CYS A 1 324 ? 1.742 11.930 -17.225 1.00 76.12 324 CYS A O 1
ATOM 2422 N N . ASP A 1 325 ? 1.776 13.882 -18.351 1.00 83.12 325 ASP A N 1
ATOM 2423 C CA . ASP A 1 325 ? 1.647 13.293 -19.694 1.00 83.12 325 ASP A CA 1
ATOM 2424 C C . ASP A 1 325 ? 2.964 12.682 -20.182 1.00 83.12 325 ASP A C 1
ATOM 2426 O O . ASP A 1 325 ? 3.608 13.164 -21.115 1.00 83.12 325 ASP A O 1
ATOM 2430 N N . GLU A 1 326 ? 3.384 11.626 -19.492 1.00 88.44 326 GLU A N 1
ATOM 2431 C CA . GLU A 1 326 ? 4.625 10.902 -19.729 1.00 88.44 326 GLU A CA 1
ATOM 2432 C C . GLU A 1 326 ? 4.363 9.414 -19.902 1.00 88.44 326 GLU A C 1
ATOM 2434 O O . GLU A 1 326 ? 3.591 8.805 -19.162 1.00 88.44 326 GLU A O 1
ATOM 2439 N N . TYR A 1 327 ? 4.989 8.805 -20.905 1.00 90.94 327 TYR A N 1
ATOM 2440 C CA . TYR A 1 327 ? 4.724 7.414 -21.243 1.00 90.94 327 TYR A CA 1
ATOM 2441 C C . TYR A 1 327 ? 5.773 6.829 -22.187 1.00 90.94 327 TYR A C 1
ATOM 2443 O O . TYR A 1 327 ? 6.356 7.507 -23.038 1.00 90.94 327 TYR A O 1
ATOM 2451 N N . THR A 1 328 ? 5.962 5.518 -22.074 1.00 92.69 328 THR A N 1
ATOM 2452 C CA . THR A 1 328 ? 6.760 4.722 -23.009 1.00 92.69 328 THR A CA 1
ATOM 2453 C C . THR A 1 328 ? 5.895 4.298 -24.198 1.00 92.69 328 THR A C 1
ATOM 2455 O O . THR A 1 328 ? 4.866 3.648 -24.021 1.00 92.69 328 THR A O 1
ATOM 2458 N N . SER A 1 329 ? 6.320 4.643 -25.414 1.00 91.06 329 SER A N 1
ATOM 2459 C CA . SER A 1 329 ? 5.586 4.393 -26.663 1.00 91.06 329 SER A CA 1
ATOM 2460 C C . SER A 1 329 ? 6.040 3.132 -27.392 1.00 91.06 329 SER A C 1
ATOM 2462 O O . SER A 1 329 ? 5.267 2.570 -28.165 1.00 91.06 329 SER A O 1
ATOM 2464 N N . GLU A 1 330 ? 7.253 2.642 -27.120 1.00 92.62 330 GLU A N 1
ATOM 2465 C CA . GLU A 1 330 ? 7.749 1.355 -27.615 1.00 92.62 330 GLU A CA 1
ATOM 2466 C C . GLU A 1 330 ? 8.660 0.692 -26.579 1.00 92.62 330 GLU A C 1
ATOM 2468 O O . GLU A 1 330 ? 9.510 1.346 -25.962 1.00 92.62 330 GLU A O 1
ATOM 2473 N N . TYR A 1 331 ? 8.529 -0.624 -26.424 1.00 94.06 331 TYR A N 1
ATOM 2474 C CA . TYR A 1 331 ? 9.370 -1.422 -25.529 1.00 94.06 331 TYR A CA 1
ATOM 2475 C C . TYR A 1 331 ? 9.640 -2.819 -26.092 1.00 94.06 331 TYR A C 1
ATOM 2477 O O . TYR A 1 331 ? 8.948 -3.294 -26.986 1.00 94.06 331 TYR A O 1
ATOM 2485 N N . GLU A 1 332 ? 10.648 -3.504 -25.563 1.00 94.75 332 GLU A N 1
ATOM 2486 C CA . GLU A 1 332 ? 10.815 -4.951 -25.731 1.00 94.75 332 GLU A CA 1
ATOM 2487 C C . GLU A 1 332 ? 10.381 -5.660 -24.450 1.00 94.75 33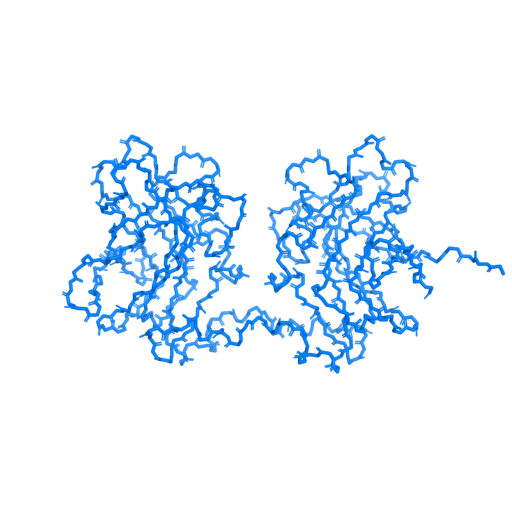2 GLU A C 1
ATOM 2489 O O . GLU A 1 332 ? 10.558 -5.132 -23.351 1.00 94.75 332 GLU A O 1
ATOM 2494 N N . VAL A 1 333 ? 9.858 -6.878 -24.585 1.00 95.06 333 VAL A N 1
ATOM 2495 C CA . VAL A 1 333 ? 9.691 -7.773 -23.440 1.00 95.06 333 VAL A CA 1
ATOM 2496 C C . VAL A 1 333 ? 10.779 -8.829 -23.484 1.00 95.06 333 VAL A C 1
ATOM 2498 O O . VAL A 1 333 ? 10.996 -9.459 -24.520 1.00 95.06 333 VAL A O 1
ATOM 2501 N N . GLN A 1 334 ? 11.453 -9.033 -22.358 1.00 94.69 334 GLN A N 1
ATOM 2502 C CA . GLN A 1 334 ? 12.402 -10.125 -22.189 1.00 94.69 334 GLN A CA 1
ATOM 2503 C C . GLN A 1 334 ? 11.996 -10.996 -21.005 1.00 94.69 334 GLN A C 1
ATOM 2505 O O . GLN A 1 334 ? 11.492 -10.497 -20.001 1.00 94.69 334 GLN A O 1
ATOM 2510 N N . THR A 1 335 ? 12.228 -12.298 -21.103 1.00 93.81 335 THR A N 1
ATOM 2511 C CA . THR A 1 335 ? 11.850 -13.261 -20.067 1.00 93.81 335 THR A CA 1
ATOM 2512 C C . THR A 1 335 ? 13.008 -14.169 -19.691 1.00 93.81 335 THR A C 1
ATOM 2514 O O . THR A 1 335 ? 13.824 -14.511 -20.543 1.00 93.81 335 THR A O 1
ATOM 2517 N N . SER A 1 336 ? 13.051 -14.603 -18.434 1.00 91.06 336 SER A N 1
ATOM 2518 C CA . SER A 1 336 ? 13.966 -15.653 -17.978 1.00 91.06 336 SER A CA 1
ATOM 2519 C C . SER A 1 336 ? 13.336 -16.497 -16.865 1.00 91.06 336 SER A C 1
ATOM 2521 O O . SER A 1 336 ? 12.470 -16.026 -16.124 1.00 91.06 336 SER A O 1
ATOM 2523 N N . CYS A 1 337 ? 13.775 -17.747 -16.722 1.00 88.31 337 CYS A N 1
ATOM 2524 C CA . CYS A 1 337 ? 13.492 -18.580 -15.546 1.00 88.31 337 CYS A CA 1
ATOM 2525 C C . CYS A 1 337 ? 14.544 -18.404 -14.437 1.00 88.31 337 CYS A C 1
ATOM 2527 O O . CYS A 1 337 ? 14.247 -18.663 -13.273 1.00 88.31 337 CYS A O 1
ATOM 2529 N N . ASP A 1 338 ? 15.749 -17.947 -14.788 1.00 80.06 338 ASP A N 1
ATOM 2530 C CA . ASP A 1 338 ? 16.891 -17.794 -13.885 1.00 80.06 338 ASP A CA 1
ATOM 2531 C C . ASP A 1 338 ? 17.493 -16.393 -14.034 1.00 80.06 338 ASP A C 1
ATOM 2533 O O . ASP A 1 338 ? 17.839 -15.955 -15.132 1.00 80.06 338 ASP A O 1
ATOM 2537 N N . LEU A 1 339 ? 17.633 -15.685 -12.915 1.00 77.75 339 LEU A N 1
ATOM 2538 C CA . LEU A 1 339 ? 18.189 -14.337 -12.883 1.00 77.75 339 LEU A CA 1
ATOM 2539 C C . LEU A 1 339 ? 19.659 -14.298 -13.335 1.00 77.75 339 LEU A C 1
ATOM 2541 O O . LEU A 1 339 ? 20.118 -13.263 -13.811 1.00 77.75 339 LEU A O 1
ATOM 2545 N N . ALA A 1 340 ? 20.391 -15.407 -13.178 1.00 73.62 340 ALA A N 1
ATOM 2546 C CA . ALA A 1 340 ? 21.786 -15.536 -13.591 1.00 73.62 340 ALA A CA 1
ATOM 2547 C C . ALA A 1 340 ? 21.957 -15.955 -15.064 1.00 73.62 340 ALA A C 1
ATOM 2549 O O . ALA A 1 340 ? 23.084 -15.958 -15.563 1.00 73.62 340 ALA A O 1
ATOM 2550 N N . ALA A 1 341 ? 20.869 -16.325 -15.746 1.00 78.25 341 ALA A N 1
ATOM 2551 C CA . ALA A 1 341 ? 20.877 -16.702 -17.154 1.00 78.25 341 ALA A CA 1
ATOM 2552 C C . ALA A 1 341 ? 20.585 -15.504 -18.070 1.00 78.25 341 ALA A C 1
ATOM 2554 O O . ALA A 1 341 ? 20.076 -14.466 -17.638 1.00 78.25 341 ALA A O 1
ATOM 2555 N N . ASP A 1 342 ? 20.889 -15.672 -19.357 1.00 81.56 342 ASP A N 1
ATOM 2556 C CA . ASP A 1 342 ? 20.550 -14.680 -20.372 1.00 81.56 342 ASP A CA 1
ATOM 2557 C C . ASP A 1 342 ? 19.029 -14.542 -20.504 1.00 81.56 342 ASP A C 1
ATOM 2559 O O . ASP A 1 342 ? 18.281 -15.521 -20.502 1.00 81.56 342 ASP A O 1
ATOM 2563 N N . PHE A 1 343 ? 18.574 -13.299 -20.636 1.00 87.00 343 PHE A N 1
ATOM 2564 C CA . PHE A 1 343 ? 17.174 -12.992 -20.884 1.00 87.00 343 PHE A CA 1
ATOM 2565 C C . PHE A 1 343 ? 16.850 -13.186 -22.365 1.00 87.00 343 PHE A C 1
ATOM 2567 O O . PHE A 1 343 ? 17.510 -12.627 -23.243 1.00 87.00 343 PHE A O 1
ATOM 2574 N N . GLU A 1 344 ? 15.795 -13.943 -22.644 1.00 87.06 344 GLU A N 1
ATOM 2575 C CA . GLU A 1 344 ? 15.327 -14.177 -24.005 1.00 87.06 344 GLU A CA 1
ATOM 2576 C C . GLU A 1 344 ? 14.287 -13.129 -24.395 1.00 87.06 344 GLU A C 1
ATOM 2578 O O . GLU A 1 344 ? 13.322 -12.889 -23.666 1.00 87.06 344 GLU A O 1
ATOM 2583 N N . GLN A 1 345 ? 14.454 -12.518 -25.569 1.00 86.44 345 GLN A N 1
ATOM 2584 C CA . GLN A 1 345 ? 13.452 -11.611 -26.121 1.00 86.44 345 GLN A CA 1
ATOM 2585 C C . GLN A 1 345 ? 12.181 -12.384 -26.505 1.00 86.44 345 GLN A C 1
ATOM 2587 O O . GLN A 1 345 ? 12.225 -13.447 -27.137 1.00 86.44 345 GLN A O 1
ATOM 2592 N N . VAL A 1 346 ? 11.030 -11.831 -26.134 1.00 81.38 346 VAL A N 1
ATOM 2593 C CA . VAL A 1 346 ? 9.731 -12.309 -26.604 1.00 81.38 346 VAL A CA 1
ATOM 2594 C C . VAL A 1 346 ? 9.516 -11.780 -28.020 1.00 81.38 346 VAL A C 1
ATOM 2596 O O . VAL A 1 346 ? 9.672 -10.583 -28.265 1.00 81.38 346 VAL A O 1
ATOM 2599 N N . LEU A 1 347 ? 9.212 -12.695 -28.942 1.00 73.44 347 LEU A N 1
ATOM 2600 C CA . LEU A 1 347 ? 8.962 -12.415 -30.358 1.00 73.44 347 LEU A CA 1
ATOM 2601 C C . LEU A 1 347 ? 7.460 -12.344 -30.656 1.00 73.44 347 LEU A C 1
ATOM 2603 O O . LEU A 1 347 ? 6.682 -13.007 -29.930 1.00 73.44 347 LEU A O 1
#

Nearest PDB structures (foldseek):
  5y4m-assembly1_A  TM=8.883E-01  e=3.008E-12  Homo sapiens
  4pt6-assembly2_B  TM=8.533E-01  e=3.566E-12  Homo sapiens
  7kbt-assembly1_A  TM=6.163E-01  e=4.054E-14  Sus scrofa
  4qdq-assembly1_A  TM=5.126E-01  e=9.288E-15  Homo sapiens
  2qql-assembly1_A  TM=4.482E-01  e=3.349E-15  Homo sapiens

Secondary structure (DSSP, 8-state):
-----PEE--SSSSPPEEEEEEEEEEEEEEEEEEEEE-TTS---BEEEEEEEGGGTTTS--S-TT---S-SSTTEEE-STTTTSS-GGGEEES--S-GGG-GGG-BTT--SS--B---TTTGGGS--EEEEEEEEEEEEEEEEEE--SSSS--EEEEEEEEES-TTSPPEE--BTTS-SEEE--SSSSPPEEEEEEEEEEEEEEEEEEEEE-TTS---BEEEEEEEGGGTTTS--S-TT-----SSTTEEE-STTTTSS-GGGEEES--S-GGG-GGG-BTT--SS--B---TTTGGGS--EEEEEEEEEEEEEEEEEE--SSSS--EEEEEEEEES-TTSPPEEP-

pLDDT: mean 84.54, std 15.5, range [28.66, 98.81]

InterPro domains:
  IPR000421 Coagulation factor 5/8, C-terminal domain [PF00754] (90-223)
  IPR000421 Coagulation factor 5/8, C-terminal domain [PF00754] (264-346)
  IPR000421 Coagulation factor 5/8, C-terminal domain [PS01285] (114-146)
  IPR000421 Coagulation factor 5/8, C-terminal domain [PS01285] (288-320)
  IPR000421 Coagulation factor 5/8, C-terminal domain [PS50022] (1-52)
  IPR000421 Coagulation factor 5/8, C-terminal domain [PS50022] (71-226)
  IPR000421 Coagulation factor 5/8, C-terminal domain [PS50022] (245-347)
  IPR000421 Coagulation factor 5/8, C-terminal domain [SM00231] (70-226)
  IPR000421 Coagulation factor 5/8, C-terminal domain [cd00057] (76-224)
  IPR008979 Galactose-binding-like domain superfamily [SSF49785] (5-50)
  IPR008979 Galactose-binding-like domain superfamily [SSF49785] (74-224)
  IPR008979 Galactose-binding-like domain superfamily [SSF49785] (248-338)

Radius of gyration: 21.78 Å; Cα contacts (8 Å, |Δi|>4): 935; chains: 1; bounding box: 43×40×68 Å

Organism: NCBI:txid141414